Protein 6EKR (pdb70)

Secondary structure (DSSP, 8-state):
-HHHHHHHHHHHHHHTTS--HHHHHHHHHH--HHHHH-EEEEEEEEESSSEEEEEEEEETTEEPPPB-TTTS---HHHHHHHHHHHHHHTTTTTT---HHHHHHHHHHHHHH--HHHHHHHH--S-SSHHHHHHHH--HHHH--TTSB-----HHHHHHHHHHHHH-TTS---EEEEE-SSSS-EEEEEB-SS-GGGGHHHHHHHHHHHHHH-TTSEEE--B-S--EEEETTTTEEEE---HHHHHHIIIII-------SS--GGGGSHHHHTTS-----HHHHHHHHHHHTTS--

Structure (mmCIF, N/CA/C/O backbone):
data_6EKR
#
_entry.id   6EKR
#
_cell.length_a   134.794
_cell.length_b   134.794
_cell.length_c   134.794
_cell.angle_alpha   90.00
_cell.angle_beta   90.00
_cell.angle_gamma   90.00
#
_symmetry.space_group_name_H-M   'I 21 3'
#
loop_
_entity.id
_entity.type
_entity.pdbx_description
1 polymer 'Type ii site-specific deoxyribonuclease'
2 non-polymer 'SULFATE ION'
3 water water
#
loop_
_atom_site.group_PDB
_atom_site.id
_atom_site.type_symbol
_atom_site.label_atom_id
_atom_site.label_alt_id
_atom_site.label_comp_id
_atom_site.label_asym_id
_atom_site.label_entity_id
_atom_site.label_seq_id
_atom_site.pdbx_PDB_ins_code
_atom_site.Cartn_x
_atom_site.Cartn_y
_atom_site.Cartn_z
_atom_site.occupancy
_atom_site.B_iso_or_equiv
_atom_site.auth_seq_id
_atom_site.auth_comp_id
_atom_site.auth_asym_id
_atom_site.auth_atom_id
_atom_site.pdbx_PDB_model_num
ATOM 9 N N . ASP A 1 2 ? 16.662 -8.240 13.031 1.00 81.02 2 ASP A N 1
ATOM 10 C CA . ASP A 1 2 ? 16.177 -6.872 12.784 1.00 79.17 2 ASP A CA 1
ATOM 11 C C . ASP A 1 2 ? 15.343 -6.909 11.505 1.00 77.30 2 ASP A C 1
ATOM 12 O O . ASP A 1 2 ? 14.639 -5.966 11.153 1.00 76.69 2 ASP A O 1
ATOM 17 N N . ILE A 1 3 ? 15.458 -8.044 10.826 1.00 75.29 3 ILE A N 1
ATOM 18 C CA . ILE A 1 3 ? 14.705 -8.377 9.639 1.00 73.31 3 ILE A CA 1
ATOM 19 C C . ILE A 1 3 ? 13.277 -8.709 10.036 1.00 71.79 3 ILE A C 1
ATOM 20 O O . ILE A 1 3 ? 12.355 -8.550 9.234 1.00 71.72 3 ILE A O 1
ATOM 25 N N . LEU A 1 4 ? 13.101 -9.167 11.275 1.00 69.82 4 LEU A N 1
ATOM 26 C CA . LEU A 1 4 ? 11.784 -9.549 11.769 1.00 67.97 4 LEU A CA 1
ATOM 27 C C . LEU A 1 4 ? 10.856 -8.341 11.927 1.00 66.97 4 LEU A C 1
ATOM 28 O O . LEU A 1 4 ? 9.706 -8.393 11.482 1.00 66.59 4 LEU A O 1
ATOM 33 N N . LYS A 1 5 ? 11.367 -7.268 12.540 1.00 65.79 5 LYS A N 1
ATOM 34 C CA . LYS A 1 5 ? 10.630 -6.008 12.699 1.00 64.96 5 LYS A CA 1
ATOM 35 C C . LYS A 1 5 ? 10.190 -5.438 11.349 1.00 64.14 5 LYS A C 1
ATOM 36 O O . LYS A 1 5 ? 9.009 -5.149 11.136 1.00 63.89 5 LYS A O 1
ATOM 42 N N . GLU A 1 6 ? 11.152 -5.286 10.444 1.00 63.17 6 GLU A N 1
ATOM 43 C CA . GLU A 1 6 ? 10.881 -4.834 9.096 1.00 62.62 6 GLU A CA 1
ATOM 44 C C . GLU A 1 6 ? 9.732 -5.665 8.527 1.00 61.21 6 GLU A C 1
ATOM 45 O O . GLU A 1 6 ? 8.767 -5.115 7.991 1.00 61.17 6 GLU A O 1
ATOM 51 N N . LYS A 1 7 ? 9.822 -6.984 8.685 1.00 59.92 7 LYS A N 1
ATOM 52 C CA . LYS A 1 7 ? 8.805 -7.895 8.157 1.00 58.50 7 LYS A CA 1
ATOM 53 C C . LYS A 1 7 ? 7.427 -7.734 8.797 1.00 57.43 7 LYS A C 1
ATOM 54 O O . LYS A 1 7 ? 6.417 -7.825 8.099 1.00 57.04 7 LYS A O 1
ATOM 60 N N . ILE A 1 8 ? 7.389 -7.492 10.106 1.00 56.10 8 ILE A N 1
ATOM 61 C CA . ILE A 1 8 ? 6.130 -7.196 10.779 1.00 55.37 8 ILE A CA 1
ATOM 62 C C . ILE A 1 8 ? 5.544 -5.879 10.270 1.00 55.23 8 ILE A C 1
ATOM 63 O O . ILE A 1 8 ? 4.349 -5.807 9.941 1.00 55.08 8 ILE A O 1
ATOM 68 N N . ASP A 1 9 ? 6.398 -4.853 10.192 1.00 54.76 9 ASP A N 1
ATOM 69 C CA . ASP A 1 9 ? 5.997 -3.512 9.749 1.00 54.13 9 ASP A CA 1
ATOM 70 C C . ASP A 1 9 ? 5.323 -3.550 8.391 1.00 53.13 9 ASP A C 1
ATOM 71 O O . ASP A 1 9 ? 4.362 -2.822 8.153 1.00 53.08 9 ASP A O 1
ATOM 76 N N . VAL A 1 10 ? 5.827 -4.413 7.514 1.00 52.08 10 VAL A N 1
ATOM 77 C CA . VAL A 1 10 ? 5.216 -4.634 6.210 1.00 50.99 10 VAL A CA 1
ATOM 78 C C . VAL A 1 10 ? 3.780 -5.145 6.365 1.00 50.91 10 VAL A C 1
ATOM 79 O O . VAL A 1 10 ? 2.868 -4.640 5.704 1.00 50.92 10 VAL A O 1
ATOM 83 N N . ALA A 1 11 ? 3.582 -6.128 7.245 1.00 50.44 11 ALA A N 1
ATOM 84 C CA . ALA A 1 11 ? 2.271 -6.749 7.410 1.00 50.02 11 ALA A CA 1
ATOM 85 C C . ALA A 1 11 ? 1.342 -5.835 8.186 1.00 50.00 11 ALA A C 1
ATOM 86 O O . ALA A 1 11 ? 0.127 -5.808 7.947 1.00 49.61 11 ALA A O 1
ATOM 88 N N . SER A 1 12 ? 1.932 -5.097 9.124 1.00 50.08 12 SER A N 1
ATOM 89 C CA . SER A 1 12 ? 1.206 -4.147 9.959 1.00 50.05 12 SER A CA 1
ATOM 90 C C . SER A 1 12 ? 0.687 -2.977 9.124 1.00 50.11 12 SER A C 1
ATOM 91 O O . SER A 1 12 ? -0.446 -2.530 9.315 1.00 50.22 12 SER A O 1
ATOM 94 N N . ARG A 1 13 ? 1.512 -2.514 8.184 1.00 49.93 13 ARG A N 1
ATOM 95 C CA . ARG A 1 13 ? 1.161 -1.398 7.325 1.00 49.83 13 ARG A CA 1
ATOM 96 C C . ARG A 1 13 ? 0.079 -1.799 6.320 1.00 49.20 13 ARG A C 1
ATOM 97 O O . ARG A 1 13 ? -0.874 -1.056 6.095 1.00 48.93 13 ARG A O 1
ATOM 105 N N . LEU A 1 14 ? 0.206 -2.990 5.746 1.00 48.89 14 LEU A N 1
ATOM 106 C CA . LEU A 1 14 ? -0.829 -3.520 4.855 1.00 48.68 14 LEU A CA 1
ATOM 107 C C . LEU A 1 14 ? -2.179 -3.594 5.538 1.00 48.81 14 LEU A C 1
ATOM 108 O O . LEU A 1 14 ? -3.210 -3.348 4.906 1.00 48.91 14 LEU A O 1
ATOM 113 N N . TYR A 1 15 ? -2.155 -3.937 6.826 1.00 48.80 15 TYR A N 1
ATOM 114 C CA . TYR A 1 15 ? -3.357 -4.139 7.612 1.00 48.77 15 TYR A CA 1
ATOM 115 C C . TYR A 1 15 ? -4.055 -2.812 7.869 1.00 49.28 15 TYR A C 1
ATOM 116 O O . TYR A 1 15 ? -5.249 -2.679 7.599 1.00 49.22 15 TYR A O 1
ATOM 125 N N . ASN A 1 16 ? -3.308 -1.828 8.371 1.00 49.85 16 ASN A N 1
ATOM 126 C CA . ASN A 1 16 ? -3.864 -0.497 8.632 1.00 50.15 16 ASN A CA 1
ATOM 127 C C . ASN A 1 16 ? -4.390 0.151 7.354 1.00 50.66 16 ASN A C 1
ATOM 128 O O . ASN A 1 16 ? -5.445 0.774 7.363 1.00 50.66 16 ASN A O 1
ATOM 133 N N . LEU A 1 17 ? -3.646 0.001 6.259 1.00 51.30 17 LEU A N 1
ATOM 134 C CA . LEU A 1 17 ? -4.060 0.525 4.963 1.00 51.96 17 LEU A CA 1
ATOM 135 C C . LEU A 1 17 ? -5.300 -0.230 4.484 1.00 52.41 17 LEU A C 1
ATOM 136 O O . LEU A 1 17 ? -5.908 0.126 3.467 1.00 52.61 17 LEU A O 1
ATOM 141 N N . ASN A 1 18 ? -5.663 -1.266 5.236 1.00 52.61 18 ASN A N 1
ATOM 142 C CA . ASN A 1 18 ? -6.756 -2.174 4.893 1.00 53.05 18 ASN A CA 1
ATOM 143 C C . ASN A 1 18 ? -6.598 -2.882 3.536 1.00 53.07 18 ASN A C 1
ATOM 144 O O . ASN A 1 18 ? -7.496 -2.892 2.696 1.00 52.99 18 ASN A O 1
ATOM 149 N N . LEU A 1 19 ? -5.431 -3.481 3.346 1.00 53.29 19 LEU A N 1
ATOM 150 C CA . LEU A 1 19 ? -5.169 -4.302 2.181 1.00 53.56 19 LEU A CA 1
ATOM 151 C C . LEU A 1 19 ? -5.059 -5.760 2.599 1.00 53.44 19 LEU A C 1
ATOM 152 O O . LEU A 1 19 ? -5.059 -6.065 3.794 1.00 53.49 19 LEU A O 1
ATOM 157 N N . ASP A 1 20 ? -4.976 -6.660 1.621 1.00 53.25 20 ASP A N 1
ATOM 158 C CA . ASP A 1 20 ? -4.708 -8.056 1.920 1.00 53.03 20 ASP A CA 1
ATOM 159 C C . ASP A 1 20 ? -3.325 -8.163 2.564 1.00 52.42 20 ASP A C 1
ATOM 160 O O . ASP A 1 20 ? -2.310 -7.934 1.914 1.00 52.46 20 ASP A O 1
ATOM 165 N N . HIS A 1 21 ? -3.314 -8.483 3.856 1.00 51.81 21 HIS A N 1
ATOM 166 C CA . HIS A 1 21 ? -2.096 -8.529 4.668 1.00 51.17 21 HIS A CA 1
ATOM 167 C C . HIS A 1 21 ? -1.643 -9.961 5.019 1.00 51.24 21 HIS A C 1
ATOM 168 O O . HIS A 1 21 ? -0.544 -10.161 5.557 1.00 51.39 21 HIS A O 1
ATOM 175 N N . ILE A 1 22 ? -2.485 -10.945 4.713 1.00 50.87 22 ILE A N 1
ATOM 176 C CA . ILE A 1 22 ? -2.226 -12.322 5.110 1.00 50.79 22 ILE A CA 1
ATOM 177 C C . ILE A 1 22 ? -0.908 -12.920 4.577 1.00 51.09 22 ILE A C 1
ATOM 178 O O . ILE A 1 22 ? -0.187 -13.580 5.338 1.00 51.12 22 ILE A O 1
ATOM 183 N N . PRO A 1 23 ? -0.586 -12.715 3.278 1.00 51.19 23 PRO A N 1
ATOM 184 C CA . PRO A 1 23 ? 0.717 -13.218 2.836 1.00 50.92 23 PRO A CA 1
ATOM 185 C C . PRO A 1 23 ? 1.867 -12.680 3.680 1.00 50.97 23 PRO A C 1
ATOM 186 O O . PRO A 1 23 ? 2.696 -13.470 4.135 1.00 51.55 23 PRO A O 1
ATOM 190 N N . ALA A 1 24 ? 1.890 -11.365 3.919 1.00 50.70 24 ALA A N 1
ATOM 191 C CA . ALA A 1 24 ? 3.005 -10.694 4.606 1.00 50.29 24 ALA A CA 1
ATOM 192 C C . ALA A 1 24 ? 3.107 -11.088 6.060 1.00 50.31 24 ALA A C 1
ATOM 193 O O . ALA A 1 24 ? 4.169 -10.962 6.673 1.00 49.89 24 ALA A O 1
ATOM 195 N N . THR A 1 25 ? 1.980 -11.540 6.609 1.00 50.65 25 THR A N 1
ATOM 196 C CA . THR A 1 25 ? 1.899 -11.976 8.002 1.00 50.76 25 THR A CA 1
ATOM 197 C C . THR A 1 25 ? 2.347 -13.435 8.144 1.00 50.36 25 THR A C 1
ATOM 198 O O . THR A 1 25 ? 2.953 -13.804 9.146 1.00 50.43 25 THR A O 1
ATOM 202 N N . LEU A 1 26 ? 2.087 -14.253 7.132 1.00 50.15 26 LEU A N 1
ATOM 203 C CA . LEU A 1 26 ? 2.632 -15.612 7.121 1.00 50.16 26 LEU A CA 1
ATOM 204 C C . LEU A 1 26 ? 4.153 -15.587 7.028 1.00 49.99 26 LEU A C 1
ATOM 205 O O . LEU A 1 26 ? 4.837 -16.376 7.669 1.00 49.82 26 LEU A O 1
ATOM 210 N N . GLN A 1 27 ? 4.665 -14.637 6.254 1.00 50.17 27 GLN A N 1
ATOM 211 C CA . GLN A 1 27 ? 6.097 -14.393 6.110 1.00 50.38 27 GLN A CA 1
ATOM 212 C C . GLN A 1 27 ? 6.782 -14.019 7.435 1.00 49.99 27 GLN A C 1
ATOM 213 O O . GLN A 1 27 ? 7.968 -14.284 7.625 1.00 50.10 27 GLN A O 1
ATOM 219 N N . VAL A 1 28 ? 6.036 -13.401 8.345 1.00 49.68 28 VAL A N 1
ATOM 220 C CA . VAL A 1 28 ? 6.550 -13.097 9.677 1.00 49.33 28 VAL A CA 1
ATOM 221 C C . VAL A 1 28 ? 6.659 -14.374 10.503 1.00 49.42 28 VAL A C 1
ATOM 222 O O . VAL A 1 28 ? 7.640 -14.576 11.234 1.00 49.44 28 VAL A O 1
ATOM 226 N N . ILE A 1 29 ? 5.656 -15.239 10.375 1.00 49.45 29 ILE A N 1
ATOM 227 C CA . ILE A 1 29 ? 5.683 -16.522 11.069 1.00 49.42 29 ILE A CA 1
ATOM 228 C C . ILE A 1 29 ? 6.845 -17.366 10.565 1.00 49.66 29 ILE A C 1
ATOM 229 O O . ILE A 1 29 ? 7.662 -17.836 11.364 1.00 50.01 29 ILE A O 1
ATOM 234 N N . GLU A 1 30 ? 6.939 -17.521 9.248 0.50 49.74 30 GLU A N 1
ATOM 235 C CA . GLU A 1 30 ? 8.031 -18.266 8.645 0.50 49.98 30 GLU A CA 1
ATOM 236 C C . GLU A 1 30 ? 9.361 -17.856 9.254 0.50 50.38 30 GLU A C 1
ATOM 237 O O . GLU A 1 30 ? 10.143 -18.697 9.673 0.50 50.13 30 GLU A O 1
ATOM 243 N N . HIS A 1 31 ? 9.581 -16.551 9.339 1.00 51.36 31 HIS A N 1
ATOM 244 C CA . HIS A 1 31 ? 10.882 -15.999 9.716 1.00 52.26 31 HIS A CA 1
ATOM 245 C C . HIS A 1 31 ? 11.172 -16.059 11.206 1.00 52.34 31 HIS A C 1
ATOM 246 O O . HIS A 1 31 ? 12.323 -16.233 11.602 1.00 52.49 31 HIS A O 1
ATOM 253 N N . ALA A 1 32 ? 10.144 -15.896 12.031 1.00 52.59 32 ALA A N 1
ATOM 254 C CA . ALA A 1 32 ? 10.330 -15.982 13.476 1.00 52.82 32 ALA A CA 1
ATOM 255 C C . ALA A 1 32 ? 10.662 -17.417 13.873 1.00 53.09 32 ALA A C 1
ATOM 256 O O . ALA A 1 32 ? 11.530 -17.646 14.729 1.00 52.76 32 ALA A O 1
ATOM 266 N N . LEU A 1 34 ? 12.095 -19.812 11.900 1.00 53.37 34 LEU A N 1
ATOM 267 C CA . LEU A 1 34 ? 13.443 -20.142 11.465 1.00 53.03 34 LEU A CA 1
ATOM 268 C C . LEU A 1 34 ? 14.508 -19.421 12.284 1.00 53.15 34 LEU A C 1
ATOM 269 O O . LEU A 1 34 ? 15.629 -19.911 12.410 1.00 53.41 34 LEU A O 1
ATOM 274 N N . LEU A 1 35 ? 14.163 -18.268 12.842 1.00 53.03 35 LEU A N 1
ATOM 275 C CA . LEU A 1 35 ? 15.100 -17.530 13.683 1.00 53.07 35 LEU A CA 1
ATOM 276 C C . LEU A 1 35 ? 15.414 -18.295 14.958 1.00 53.11 35 LEU A C 1
ATOM 277 O O . LEU A 1 35 ? 16.584 -18.514 15.278 1.00 53.09 35 LEU A O 1
ATOM 282 N N . LEU A 1 36 ? 14.356 -18.692 15.675 1.00 53.30 36 LEU A N 1
ATOM 283 C CA . LEU A 1 36 ? 14.466 -19.440 16.933 1.00 53.11 36 LEU A CA 1
ATOM 284 C C . LEU A 1 36 ? 15.135 -20.782 16.672 1.00 53.35 36 LEU A C 1
ATOM 285 O O . LEU A 1 36 ? 16.009 -21.205 17.427 1.00 53.64 36 LEU A O 1
ATOM 290 N N . LYS A 1 37 ? 14.728 -21.428 15.584 1.00 53.36 37 LYS A N 1
ATOM 291 C CA . LYS A 1 37 ? 15.320 -22.680 15.135 1.00 53.69 37 LYS A CA 1
ATOM 292 C C . LYS A 1 37 ? 16.852 -22.616 14.930 1.00 53.65 37 LYS A C 1
ATOM 293 O O . LYS A 1 37 ? 17.570 -23.498 15.392 1.00 53.81 37 LYS A O 1
ATOM 299 N N . ASN A 1 38 ? 17.351 -21.578 14.268 1.00 53.61 38 ASN A N 1
ATOM 300 C CA . ASN A 1 38 ? 18.775 -21.517 13.917 1.00 53.88 38 ASN A CA 1
ATOM 301 C C . ASN A 1 38 ? 19.697 -20.822 14.929 1.00 53.94 38 ASN A C 1
ATOM 302 O O . ASN A 1 38 ? 20.930 -20.959 14.860 1.00 54.00 38 ASN A O 1
ATOM 307 N N . ASN A 1 39 ? 19.112 -20.086 15.870 1.00 53.76 39 ASN A N 1
ATOM 308 C CA . ASN A 1 39 ? 19.919 -19.320 16.817 1.00 53.53 39 ASN A CA 1
ATOM 309 C C . ASN A 1 39 ? 19.632 -19.586 18.289 1.00 53.50 39 ASN A C 1
ATOM 310 O O . ASN A 1 39 ? 20.511 -19.409 19.132 1.00 53.50 39 ASN A O 1
ATOM 315 N N . ALA A 1 40 ? 18.408 -20.008 18.598 1.00 53.48 40 ALA A N 1
ATOM 316 C CA . ALA A 1 40 ? 17.979 -20.120 19.987 1.00 53.51 40 ALA A CA 1
ATOM 317 C C . ALA A 1 40 ? 18.185 -21.502 20.589 1.00 53.74 40 ALA A C 1
ATOM 318 O O . ALA A 1 40 ? 17.892 -22.521 19.953 1.00 53.80 40 ALA A O 1
ATOM 320 N N . GLY A 1 41 ? 18.696 -21.523 21.819 1.00 53.76 41 GLY A N 1
ATOM 321 C CA . GLY A 1 41 ? 18.628 -22.709 22.650 1.00 54.02 41 GLY A CA 1
ATOM 322 C C . GLY A 1 41 ? 17.185 -22.904 23.092 1.00 54.44 41 GLY A C 1
ATOM 323 O O . GLY A 1 41 ? 16.386 -21.960 23.085 1.00 54.26 41 GLY A O 1
ATOM 324 N N . TYR A 1 42 ? 16.841 -24.129 23.473 1.00 54.77 42 TYR A N 1
ATOM 325 C CA . TYR A 1 42 ? 15.489 -24.435 23.908 1.00 55.17 42 TYR A CA 1
ATOM 326 C C . TYR A 1 42 ? 15.503 -25.503 24.983 1.00 55.59 42 TYR A C 1
ATOM 327 O O . TYR A 1 42 ? 15.833 -26.654 24.704 1.00 56.12 42 TYR A O 1
ATOM 336 N N . GLY A 1 43 ? 15.138 -25.127 26.204 1.00 55.85 43 GLY A N 1
ATOM 337 C CA . GLY A 1 43 ? 15.144 -26.070 27.324 1.00 56.48 43 GLY A CA 1
ATOM 338 C C . GLY A 1 43 ? 14.021 -25.906 28.339 1.00 56.68 43 GLY A C 1
ATOM 339 O O . GLY A 1 43 ? 13.227 -24.969 28.256 1.00 56.88 43 GLY A O 1
ATOM 340 N N . TYR A 1 44 ? 13.950 -26.833 29.293 1.00 56.72 44 TYR A N 1
ATOM 341 C CA . TYR A 1 44 ? 13.016 -26.712 30.407 1.00 56.69 44 TYR A CA 1
ATOM 342 C C . TYR A 1 44 ? 13.438 -25.520 31.264 1.00 56.50 44 TYR A C 1
ATOM 343 O O . TYR A 1 44 ? 14.607 -25.354 31.572 1.00 56.45 44 TYR A O 1
ATOM 352 N N . PHE A 1 45 ? 12.479 -24.698 31.650 1.00 56.59 45 PHE A N 1
ATOM 353 C CA . PHE A 1 45 ? 12.788 -23.483 32.381 1.00 56.73 45 PHE A CA 1
ATOM 354 C C . PHE A 1 45 ? 12.319 -23.538 33.828 1.00 56.84 45 PHE A C 1
ATOM 355 O O . PHE A 1 45 ? 13.097 -23.291 34.744 1.00 56.99 45 PHE A O 1
ATOM 363 N N . GLY A 1 46 ? 11.041 -23.846 34.016 1.00 56.96 46 GLY A N 1
ATOM 364 C CA . GLY A 1 46 ? 10.406 -23.800 35.325 1.00 57.19 46 GLY A CA 1
ATOM 365 C C . GLY A 1 46 ? 8.989 -24.316 35.231 1.00 57.44 46 GLY A C 1
ATOM 366 O O . GLY A 1 46 ? 8.495 -24.618 34.141 1.00 57.50 46 GLY A O 1
ATOM 367 N N . SER A 1 47 ? 8.330 -24.423 36.376 1.00 57.73 47 SER A N 1
ATOM 368 C CA . SER A 1 47 ? 6.988 -24.982 36.421 1.00 58.09 47 SER A CA 1
ATOM 369 C C . SER A 1 47 ? 6.015 -24.085 37.152 1.00 58.45 47 SER A C 1
ATOM 370 O O . SER A 1 47 ? 6.407 -23.268 37.997 1.00 58.61 47 SER A O 1
ATOM 373 N N . PHE A 1 48 ? 4.744 -24.226 36.805 1.00 58.78 48 PHE A N 1
ATOM 374 C CA . PHE A 1 48 ? 3.685 -23.704 37.651 1.00 59.43 48 PHE A CA 1
ATOM 375 C C . PHE A 1 48 ? 3.227 -24.843 38.549 1.00 60.14 48 PHE A C 1
ATOM 376 O O . PHE A 1 48 ? 3.154 -26.003 38.111 1.00 60.15 48 PHE A O 1
ATOM 384 N N . ASN A 1 49 ? 2.915 -24.513 39.797 1.00 60.84 49 ASN A N 1
ATOM 385 C CA . ASN A 1 49 ? 2.395 -25.506 40.719 1.00 61.82 49 ASN A CA 1
ATOM 386 C C . ASN A 1 49 ? 1.122 -25.085 41.445 1.00 62.10 49 ASN A C 1
ATOM 387 O O . ASN A 1 49 ? 1.114 -24.100 42.190 1.00 62.06 49 ASN A O 1
ATOM 392 N N . GLY A 1 50 ? 0.049 -25.836 41.208 1.00 62.54 50 GLY A N 1
ATOM 393 C CA . GLY A 1 50 ? -1.213 -25.659 41.933 1.00 63.47 50 GLY A CA 1
ATOM 394 C C . GLY A 1 50 ? -1.867 -27.003 42.212 1.00 63.97 50 GLY A C 1
ATOM 395 O O . GLY A 1 50 ? -1.217 -27.926 42.712 1.00 64.06 50 GLY A O 1
ATOM 396 N N . LYS A 1 51 ? -3.152 -27.122 41.880 1.00 64.37 51 LYS A N 1
ATOM 397 C CA . LYS A 1 51 ? -3.835 -28.417 41.922 1.00 64.73 51 LYS A CA 1
ATOM 398 C C . LYS A 1 51 ? -3.071 -29.445 41.085 1.00 64.71 51 LYS A C 1
ATOM 399 O O . LYS A 1 51 ? -3.010 -30.622 41.432 1.00 64.97 51 LYS A O 1
ATOM 405 N N . ASN A 1 52 ? -2.492 -28.988 39.979 1.00 64.66 52 ASN A N 1
ATOM 406 C CA . ASN A 1 52 ? -1.581 -29.805 39.185 1.00 64.49 52 ASN A CA 1
ATOM 407 C C . ASN A 1 52 ? -0.248 -29.098 38.967 1.00 64.03 52 ASN A C 1
ATOM 408 O O . ASN A 1 52 ? -0.037 -27.973 39.442 1.00 63.91 52 ASN A O 1
ATOM 413 N N . THR A 1 53 ? 0.652 -29.785 38.274 1.00 63.52 53 THR A N 1
ATOM 414 C CA . THR A 1 53 ? 1.929 -29.219 37.855 1.00 63.08 53 THR A CA 1
ATOM 415 C C . THR A 1 53 ? 1.822 -28.905 36.369 1.00 62.46 53 THR A C 1
ATOM 416 O O . THR A 1 53 ? 1.238 -29.677 35.607 1.00 62.27 53 THR A O 1
ATOM 420 N N . GLN A 1 54 ? 2.348 -27.750 35.970 1.00 61.78 54 GLN A N 1
ATOM 421 C CA . GLN A 1 54 ? 2.470 -27.425 34.551 1.00 60.91 54 GLN A CA 1
ATOM 422 C C . GLN A 1 54 ? 3.882 -26.976 34.239 1.00 60.42 54 GLN A C 1
ATOM 423 O O . GLN A 1 54 ? 4.340 -25.936 34.726 1.00 60.24 54 GLN A O 1
ATOM 429 N N . GLU A 1 55 ? 4.569 -27.780 33.437 1.00 59.81 55 GLU A N 1
ATOM 430 C CA . GLU A 1 55 ? 5.942 -27.482 33.053 1.00 59.43 55 GLU A CA 1
ATOM 431 C C . GLU A 1 55 ? 6.005 -26.477 31.914 1.00 58.30 55 GLU A C 1
ATOM 432 O O . GLU A 1 55 ? 5.227 -26.553 30.957 1.00 58.20 55 GLU A O 1
ATOM 438 N N . TYR A 1 56 ? 6.937 -25.539 32.028 1.00 57.15 56 TYR A N 1
ATOM 439 C CA . TYR A 1 56 ? 7.153 -24.548 30.983 1.00 56.24 56 TYR A CA 1
ATOM 440 C C . TYR A 1 56 ? 8.583 -24.576 30.480 1.00 55.51 56 TYR A C 1
ATOM 441 O O . TYR A 1 56 ? 9.515 -24.765 31.257 1.00 55.45 56 TYR A O 1
ATOM 450 N N . HIS A 1 57 ? 8.745 -24.385 29.175 1.00 54.81 57 HIS A N 1
ATOM 451 C CA . HIS A 1 57 ? 10.064 -24.245 28.560 1.00 54.27 57 HIS A CA 1
ATOM 452 C C . HIS A 1 57 ? 10.385 -22.793 28.215 1.00 53.69 57 HIS A C 1
ATOM 453 O O . HIS A 1 57 ? 9.511 -21.931 28.223 1.00 53.82 57 HIS A O 1
ATOM 460 N N . SER A 1 58 ? 11.647 -22.527 27.909 1.00 52.98 58 SER A N 1
ATOM 461 C CA . SER A 1 58 ? 12.067 -21.209 27.457 1.00 52.21 58 SER A CA 1
ATOM 462 C C . SER A 1 58 ? 13.072 -21.320 26.318 1.00 51.69 58 SER A C 1
ATOM 463 O O . SER A 1 58 ? 13.809 -22.298 26.246 1.00 51.98 58 SER A O 1
ATOM 466 N N . PHE A 1 59 ? 13.086 -20.332 25.426 1.00 50.91 59 PHE A N 1
ATOM 467 C CA . PHE A 1 59 ? 14.143 -20.209 24.428 1.00 50.24 59 PHE A CA 1
ATOM 468 C C . PHE A 1 59 ? 15.245 -19.355 25.029 1.00 50.61 59 PHE A C 1
ATOM 469 O O . PHE A 1 59 ? 14.974 -18.434 25.797 1.00 50.52 59 PHE A O 1
ATOM 477 N N . THR A 1 60 ? 16.490 -19.665 24.688 1.00 51.23 60 THR A N 1
ATOM 478 C CA . THR A 1 60 ? 17.641 -18.928 25.210 1.00 51.63 60 THR A CA 1
ATOM 479 C C . THR A 1 60 ? 18.523 -18.390 24.094 1.00 52.18 60 THR A C 1
ATOM 480 O O . THR A 1 60 ? 18.554 -18.947 22.993 1.00 52.17 60 THR A O 1
ATOM 484 N N . PHE A 1 61 ? 19.229 -17.300 24.393 1.00 52.98 61 PHE A N 1
ATOM 485 C CA . PHE A 1 61 ? 20.226 -16.726 23.496 1.00 54.08 61 PHE A CA 1
ATOM 486 C C . PHE A 1 61 ? 21.149 -15.766 24.242 1.00 55.16 61 PHE A C 1
ATOM 487 O O . PHE A 1 61 ? 20.688 -14.793 24.845 1.00 55.55 61 PHE A O 1
ATOM 495 N N . ASN A 1 62 ? 22.452 -16.037 24.189 1.00 56.26 62 ASN A N 1
ATOM 496 C CA . ASN A 1 62 ? 23.455 -15.207 24.863 1.00 57.42 62 ASN A CA 1
ATOM 497 C C . ASN A 1 62 ? 23.071 -14.836 26.294 1.00 58.20 62 ASN A C 1
ATOM 498 O O . ASN A 1 62 ? 23.170 -13.674 26.692 1.00 58.54 62 ASN A O 1
ATOM 503 N N . GLY A 1 63 ? 22.629 -15.826 27.062 1.00 59.10 63 GLY A N 1
ATOM 504 C CA . GLY A 1 63 ? 22.239 -15.599 28.452 1.00 60.48 63 GLY A CA 1
ATOM 505 C C . GLY A 1 63 ? 20.750 -15.330 28.610 1.00 61.42 63 GLY A C 1
ATOM 506 O O . GLY A 1 63 ? 20.073 -15.985 29.419 1.00 61.73 63 GLY A O 1
ATOM 507 N N . GLU A 1 64 ? 20.244 -14.372 27.830 1.00 61.71 64 GLU A N 1
ATOM 508 C CA . GLU A 1 64 ? 18.843 -13.971 27.870 1.00 62.23 64 GLU A CA 1
ATOM 509 C C . GLU A 1 64 ? 17.847 -15.136 27.727 1.00 61.86 64 GLU A C 1
ATOM 510 O O . GLU A 1 64 ? 18.146 -16.144 27.076 1.00 61.96 64 GLU A O 1
ATOM 516 N N . TYR A 1 65 ? 16.676 -14.982 28.357 1.00 61.33 65 TYR A N 1
ATOM 517 C CA . TYR A 1 65 ? 15.591 -15.979 28.318 1.00 60.44 65 TYR A CA 1
ATOM 518 C C . TYR A 1 65 ? 14.337 -15.386 27.689 1.00 59.29 65 TYR A C 1
ATOM 519 O O . TYR A 1 65 ? 14.050 -14.204 27.858 1.00 59.11 65 TYR A O 1
ATOM 528 N N . SER A 1 66 ? 13.585 -16.214 26.975 1.00 57.84 66 SER A N 1
ATOM 529 C CA . SER A 1 66 ? 12.283 -15.813 26.485 1.00 56.44 66 SER A CA 1
ATOM 530 C C . SER A 1 66 ? 11.279 -16.032 27.605 1.00 55.72 66 SER A C 1
ATOM 531 O O . SER A 1 66 ? 11.579 -16.726 28.570 1.00 55.68 66 SER A O 1
ATOM 534 N N . ARG A 1 67 ? 10.096 -15.434 27.479 1.00 54.70 67 ARG A N 1
ATOM 535 C CA . ARG A 1 67 ? 8.965 -15.753 28.351 1.00 53.57 67 ARG A CA 1
ATOM 536 C C . ARG A 1 67 ? 8.706 -17.264 28.317 1.00 52.95 67 ARG A C 1
ATOM 537 O O . ARG A 1 67 ? 9.078 -17.931 27.347 1.00 52.64 67 ARG A O 1
ATOM 545 N N . PRO A 1 68 ? 8.063 -17.805 29.368 1.00 52.35 68 PRO A N 1
ATOM 546 C CA . PRO A 1 68 ? 7.863 -19.250 29.456 1.00 51.86 68 PRO A CA 1
ATOM 547 C C . PRO A 1 68 ? 6.904 -19.775 28.387 1.00 51.32 68 PRO A C 1
ATOM 548 O O . PRO A 1 68 ? 5.914 -19.118 28.054 1.00 51.22 68 PRO A O 1
ATOM 552 N N . VAL A 1 69 ? 7.212 -20.960 27.871 1.00 50.88 69 VAL A N 1
ATOM 553 C CA . VAL A 1 69 ? 6.503 -21.556 26.744 1.00 50.54 69 VAL A CA 1
ATOM 554 C C . VAL A 1 69 ? 6.053 -22.973 27.092 1.00 50.50 69 VAL A C 1
ATOM 555 O O . VAL A 1 69 ? 6.866 -23.821 27.465 1.00 50.26 69 VAL A O 1
ATOM 559 N N . ARG A 1 70 ? 4.752 -23.218 26.979 1.00 50.51 70 ARG A N 1
ATOM 560 C CA . ARG A 1 70 ? 4.229 -24.565 27.131 1.00 50.75 70 ARG A CA 1
ATOM 561 C C . ARG A 1 70 ? 4.701 -25.432 25.975 1.00 50.93 70 ARG A C 1
ATOM 562 O O . ARG A 1 70 ? 4.173 -25.347 24.866 1.00 50.70 70 ARG A O 1
ATOM 570 N N . ASP A 1 71 ? 5.709 -26.253 26.261 1.00 51.58 71 ASP A N 1
ATOM 571 C CA . ASP A 1 71 ? 6.328 -27.154 25.291 1.00 52.33 71 ASP A CA 1
ATOM 572 C C . ASP A 1 71 ? 5.332 -28.121 24.672 1.00 52.42 71 ASP A C 1
ATOM 573 O O . ASP A 1 71 ? 5.438 -28.484 23.496 1.00 52.37 71 ASP A O 1
ATOM 578 N N . ASP A 1 72 ? 4.369 -28.540 25.483 1.00 52.54 72 ASP A N 1
ATOM 579 C CA . ASP A 1 72 ? 3.310 -29.412 25.029 1.00 52.82 72 ASP A CA 1
ATOM 580 C C . ASP A 1 72 ? 2.365 -28.711 24.051 1.00 52.76 72 ASP A C 1
ATOM 581 O O . ASP A 1 72 ? 1.467 -29.343 23.506 1.00 52.97 72 ASP A O 1
ATOM 586 N N . LEU A 1 73 ? 2.571 -27.410 23.840 1.00 52.67 73 LEU A N 1
ATOM 587 C CA . LEU A 1 73 ? 1.666 -26.580 23.039 1.00 52.26 73 LEU A CA 1
ATOM 588 C C . LEU A 1 73 ? 2.383 -25.957 21.828 1.00 52.15 73 LEU A C 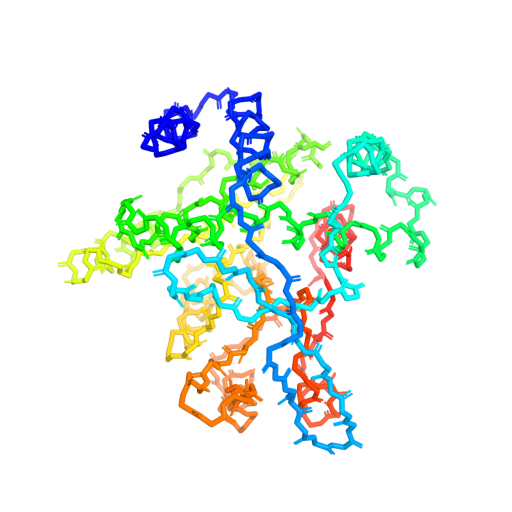1
ATOM 589 O O . LEU A 1 73 ? 1.825 -25.874 20.730 1.00 51.93 73 LEU A O 1
ATOM 594 N N . PHE A 1 74 ? 3.626 -25.538 22.039 1.00 51.97 74 PHE A N 1
ATOM 595 C CA . PHE A 1 74 ? 4.465 -24.950 20.997 1.00 52.06 74 PHE A CA 1
ATOM 596 C C . PHE A 1 74 ? 4.973 -26.053 20.085 1.00 52.11 74 PHE A C 1
ATOM 597 O O . PHE A 1 74 ? 5.489 -27.057 20.569 1.00 52.71 74 PHE A O 1
ATOM 605 N N . ILE A 1 75 ? 4.851 -25.877 18.774 1.00 51.89 75 ILE A N 1
ATOM 606 C CA . ILE A 1 75 ? 5.382 -26.866 17.832 1.00 51.55 75 ILE A CA 1
ATOM 607 C C . ILE A 1 75 ? 6.822 -26.517 17.451 1.00 51.89 75 ILE A C 1
ATOM 608 O O . ILE A 1 75 ? 7.064 -25.672 16.595 1.00 52.13 75 ILE A O 1
ATOM 613 N N . THR A 1 76 ? 7.781 -27.169 18.094 1.00 52.38 76 THR A N 1
ATOM 614 C CA . THR A 1 76 ? 9.200 -26.863 17.863 1.00 53.10 76 THR A CA 1
ATOM 615 C C . THR A 1 76 ? 9.840 -27.561 16.645 1.00 53.73 76 THR A C 1
ATOM 616 O O . THR A 1 76 ? 11.071 -27.586 16.523 1.00 54.24 76 THR A O 1
ATOM 620 N N . ASP A 1 77 ? 9.016 -28.122 15.757 1.00 54.03 77 ASP A N 1
ATOM 621 C CA . ASP A 1 77 ? 9.488 -28.742 14.521 1.00 54.25 77 ASP A CA 1
ATOM 622 C C . ASP A 1 77 ? 8.896 -27.952 13.362 1.00 54.70 77 ASP A C 1
ATOM 623 O O . ASP A 1 77 ? 7.664 -27.861 13.219 1.00 54.73 77 ASP A O 1
ATOM 628 N N . TYR A 1 78 ? 9.768 -27.369 12.541 1.00 54.99 78 TYR A N 1
ATOM 629 C CA . TYR A 1 78 ? 9.320 -26.469 11.470 1.00 55.30 78 TYR A CA 1
ATOM 630 C C . TYR A 1 78 ? 8.436 -27.140 10.404 1.00 55.68 78 TYR A C 1
ATOM 631 O O . TYR A 1 78 ? 7.375 -26.620 10.064 1.00 55.38 78 TYR A O 1
ATOM 640 N N . ASP A 1 79 ? 8.877 -28.284 9.884 1.00 56.54 79 ASP A N 1
ATOM 641 C CA . ASP A 1 79 ? 8.128 -29.000 8.841 1.00 57.49 79 ASP A CA 1
ATOM 642 C C . ASP A 1 79 ? 6.793 -29.520 9.366 1.00 57.63 79 ASP A C 1
ATOM 643 O O . ASP A 1 79 ? 5.795 -29.513 8.643 1.00 57.94 79 ASP A O 1
ATOM 648 N N . PHE A 1 80 ? 6.797 -29.978 10.621 1.00 57.67 80 PHE A N 1
ATOM 649 C CA . PHE A 1 80 ? 5.584 -30.323 11.364 1.00 57.75 80 PHE A CA 1
ATOM 650 C C . PHE A 1 80 ? 4.590 -29.165 11.325 1.00 57.25 80 PHE A C 1
ATOM 651 O O . PHE A 1 80 ? 3.422 -29.321 10.944 1.00 57.01 80 PHE A O 1
ATOM 659 N N . PHE A 1 81 ? 5.089 -27.999 11.733 1.00 56.61 81 PHE A N 1
ATOM 660 C CA . PHE A 1 81 ? 4.314 -26.778 11.819 1.00 55.83 81 PHE A CA 1
ATOM 661 C C . PHE A 1 81 ? 3.776 -26.354 10.464 1.00 55.49 81 PHE A C 1
ATOM 662 O O . PHE A 1 81 ? 2.652 -25.861 10.366 1.00 55.36 81 PHE A O 1
ATOM 670 N N . VAL A 1 82 ? 4.577 -26.561 9.422 1.00 55.18 82 VAL A N 1
ATOM 671 C CA . VAL A 1 82 ? 4.220 -26.125 8.079 1.00 54.90 82 VAL A CA 1
ATOM 672 C C . VAL A 1 82 ? 3.059 -26.933 7.534 1.00 54.89 82 VAL A C 1
ATOM 673 O O . VAL A 1 82 ? 2.091 -26.365 7.020 1.00 55.36 82 VAL A O 1
ATOM 677 N N . SER A 1 83 ? 3.138 -28.255 7.654 1.00 54.78 83 SER A N 1
ATOM 678 C CA . SER A 1 83 ? 2.036 -29.097 7.192 1.00 54.75 83 SER A CA 1
ATOM 679 C C . SER A 1 83 ? 0.837 -29.004 8.142 1.00 54.76 83 SER A C 1
ATOM 680 O O . SER A 1 83 ? -0.311 -29.165 7.713 1.00 54.80 83 SER A O 1
ATOM 683 N N . GLY A 1 84 ? 1.114 -28.732 9.420 1.00 54.67 84 GLY A N 1
ATOM 684 C CA . GLY A 1 84 ? 0.075 -28.458 10.404 1.00 54.95 84 GLY A CA 1
ATOM 685 C C . GLY A 1 84 ? -0.736 -27.243 9.997 1.00 55.41 84 GLY A C 1
ATOM 686 O O . GLY A 1 84 ? -1.971 -27.305 9.921 1.00 55.29 84 GLY A O 1
ATOM 687 N N . PHE A 1 85 ? -0.025 -26.153 9.701 1.00 55.80 85 PHE A N 1
ATOM 688 C CA . PHE A 1 85 ? -0.618 -24.876 9.322 1.00 56.30 85 PHE A CA 1
ATOM 689 C C . PHE A 1 85 ? -1.551 -24.990 8.115 1.00 57.22 85 PHE A C 1
ATOM 690 O O . PHE A 1 85 ? -2.636 -24.398 8.108 1.00 57.07 85 PHE A O 1
ATOM 698 N N . ARG A 1 86 ? -1.137 -25.753 7.103 1.00 58.42 86 ARG A N 1
ATOM 699 C CA . ARG A 1 86 ? -1.957 -25.929 5.893 1.00 59.93 86 ARG A CA 1
ATOM 700 C C . ARG A 1 86 ? -3.278 -26.649 6.155 1.00 60.01 86 ARG A C 1
ATOM 701 O O . ARG A 1 86 ? -4.309 -26.300 5.582 1.00 60.14 86 ARG A O 1
ATOM 709 N N . GLU A 1 87 ? -3.241 -27.651 7.025 1.00 60.43 87 GLU A N 1
ATOM 710 C CA . GLU A 1 87 ? -4.429 -28.429 7.344 1.00 60.81 87 GLU A CA 1
ATOM 711 C C . GLU A 1 87 ? -5.349 -27.611 8.234 1.00 60.75 87 GLU A C 1
ATOM 712 O O . GLU A 1 87 ? -6.565 -27.587 8.023 1.00 60.60 87 GLU A O 1
ATOM 718 N N . PHE A 1 88 ? -4.759 -26.921 9.211 1.00 60.69 88 PHE A N 1
ATOM 719 C CA . PHE A 1 88 ? -5.484 -25.930 9.997 1.00 60.75 88 PHE A CA 1
ATOM 720 C C . PHE A 1 88 ? -6.216 -24.953 9.073 1.00 61.15 88 PHE A C 1
ATOM 721 O O . PHE A 1 88 ? -7.391 -24.662 9.270 1.00 60.94 88 PHE A O 1
ATOM 729 N N . ASN A 1 89 ? -5.512 -24.481 8.051 1.00 62.01 89 ASN A N 1
ATOM 730 C CA . ASN A 1 89 ? -6.073 -23.559 7.071 1.00 63.00 89 ASN A CA 1
ATOM 731 C C . ASN A 1 89 ? -7.279 -24.126 6.320 1.00 63.56 89 ASN A C 1
ATOM 732 O O . ASN A 1 89 ? -8.259 -23.413 6.096 1.00 63.66 89 ASN A O 1
ATOM 737 N N . GLU A 1 90 ? -7.201 -25.400 5.935 1.00 64.30 90 GLU A N 1
ATOM 738 C CA . GLU A 1 90 ? -8.286 -26.055 5.194 1.00 65.10 90 GLU A CA 1
ATOM 739 C C . GLU A 1 90 ? -9.469 -26.445 6.062 1.00 65.23 90 GLU A C 1
ATOM 740 O O . GLU A 1 90 ? -10.600 -26.501 5.579 1.00 65.51 90 GLU A O 1
ATOM 746 N N . SER A 1 91 ? -9.212 -26.718 7.337 1.00 65.43 91 SER A N 1
ATOM 747 C CA . SER A 1 91 ? -10.280 -27.071 8.260 1.00 65.49 91 SER A CA 1
ATOM 748 C C . SER A 1 91 ? -11.183 -25.873 8.581 1.00 65.79 91 SER A C 1
ATOM 749 O O . SER A 1 91 ? -12.378 -26.052 8.835 1.00 66.10 91 SER A O 1
ATOM 752 N N . LEU A 1 92 ? -10.629 -24.659 8.541 1.00 65.77 92 LEU A N 1
ATOM 753 C CA . LEU A 1 92 ? -11.434 -23.445 8.714 1.00 66.02 92 LEU A CA 1
ATOM 754 C C . LEU A 1 92 ? -12.507 -23.253 7.623 1.00 66.79 92 LEU A C 1
ATOM 755 O O . LEU A 1 92 ? -13.560 -22.674 7.890 1.00 66.75 92 LEU A O 1
ATOM 760 N N . ARG A 1 93 ? -12.243 -23.746 6.409 1.00 67.76 93 ARG A N 1
ATOM 761 C CA . ARG A 1 93 ? -13.226 -23.710 5.309 1.00 68.76 93 ARG A CA 1
ATOM 762 C C . ARG A 1 93 ? -14.451 -24.598 5.553 1.00 68.86 93 ARG A C 1
ATOM 763 O O . ARG A 1 93 ? -15.560 -24.275 5.122 1.00 68.75 93 ARG A O 1
ATOM 771 N N . ASP A 1 94 ? -14.238 -25.722 6.230 1.00 69.11 94 ASP A N 1
ATOM 772 C CA . ASP A 1 94 ? -15.334 -26.606 6.625 1.00 69.34 94 ASP A CA 1
ATOM 773 C C . ASP A 1 94 ? -15.364 -26.821 8.148 1.00 68.98 94 ASP A C 1
ATOM 774 O O . ASP A 1 94 ? -15.217 -27.943 8.649 1.00 68.85 94 ASP A O 1
ATOM 779 N N . ILE A 1 95 ? -15.544 -25.719 8.873 1.00 68.59 95 ILE A N 1
ATOM 780 C CA . ILE A 1 95 ? -15.707 -25.761 10.327 1.00 67.94 95 ILE A CA 1
ATOM 781 C C . ILE A 1 95 ? -17.179 -25.955 10.680 1.00 67.69 95 ILE A C 1
ATOM 782 O O . ILE A 1 95 ? -17.494 -26.514 11.731 1.00 67.75 95 ILE A O 1
ATOM 787 N N . GLY A 1 96 ? -18.072 -25.502 9.796 1.00 67.29 96 GLY A N 1
ATOM 788 C CA . GLY A 1 96 ? -19.510 -25.754 9.948 1.00 67.00 96 GLY A CA 1
ATOM 789 C C . GLY A 1 96 ? -19.845 -27.235 10.115 1.00 66.68 96 GLY A C 1
ATOM 790 O O . GLY A 1 96 ? -20.537 -27.618 11.070 1.00 66.55 96 GLY A O 1
ATOM 791 N N . SER A 1 97 ? -19.331 -28.058 9.194 1.00 66.11 97 SER A N 1
ATOM 792 C CA . SER A 1 97 ? -19.540 -29.513 9.196 1.00 65.73 97 SER A CA 1
ATOM 793 C C . SER A 1 97 ? -18.646 -30.291 10.167 1.00 65.17 97 SER A C 1
ATOM 794 O O . SER A 1 97 ? -19.145 -31.144 10.909 1.00 65.35 97 SER A O 1
ATOM 797 N N . LYS A 1 98 ? -17.340 -30.015 10.161 1.00 64.25 98 LYS A N 1
ATOM 798 C CA . LYS A 1 98 ? -16.411 -30.715 11.063 1.00 63.45 98 LYS A CA 1
ATOM 799 C C . LYS A 1 98 ? -15.544 -29.804 11.947 1.00 63.16 98 LYS A C 1
ATOM 800 O O . LYS A 1 98 ? -14.777 -28.966 11.442 1.00 63.27 98 LYS A O 1
ATOM 806 N N . TRP A 1 99 ? -15.657 -29.985 13.263 1.00 62.37 99 TRP A N 1
ATOM 807 C CA . TRP A 1 99 ? -14.725 -29.357 14.199 1.00 61.79 99 TRP A CA 1
ATOM 808 C C . TRP A 1 99 ? -14.504 -30.223 15.441 1.00 61.62 99 TRP A C 1
ATOM 809 O O . TRP A 1 99 ? -14.971 -29.899 16.529 1.00 61.60 99 TRP A O 1
ATOM 820 N N . SER A 1 100 ? -13.776 -31.322 15.266 1.00 61.64 100 SER A N 1
ATOM 821 C CA . SER A 1 100 ? -13.477 -32.253 16.357 1.00 61.93 100 SER A CA 1
ATOM 822 C C . SER A 1 100 ? -12.598 -31.624 17.449 1.00 62.29 100 SER A C 1
ATOM 823 O O . SER A 1 100 ? -12.178 -30.465 17.335 1.00 62.45 100 SER A O 1
ATOM 826 N N . SER A 1 101 ? -12.319 -32.394 18.501 1.00 62.31 101 SER A N 1
ATOM 827 C CA . SER A 1 101 ? -11.393 -31.953 19.534 1.00 62.33 101 SER A CA 1
ATOM 828 C C . SER A 1 101 ? -9.978 -31.919 18.964 1.00 62.35 101 SER A C 1
ATOM 829 O O . SER A 1 101 ? -9.107 -31.216 19.494 1.00 62.56 101 SER A O 1
ATOM 832 N N . PHE A 1 102 ? -9.757 -32.674 17.888 1.00 62.06 102 PHE A N 1
ATOM 833 C CA . PHE A 1 102 ? -8.463 -32.672 17.215 1.00 62.14 102 PHE A CA 1
ATOM 834 C C . PHE A 1 102 ? -8.316 -31.459 16.310 1.00 61.78 102 PHE A C 1
ATOM 835 O O . PHE A 1 102 ? -7.200 -31.006 16.055 1.00 61.99 102 PHE A O 1
ATOM 843 N N . ASP A 1 103 ? -9.441 -30.929 15.832 1.00 60.99 103 ASP A N 1
ATOM 844 C CA . ASP A 1 103 ? -9.419 -29.696 15.062 1.00 60.07 103 ASP A CA 1
ATOM 845 C C . ASP A 1 103 ? -9.184 -28.507 15.987 1.00 59.54 103 ASP A C 1
ATOM 846 O O . ASP A 1 103 ? -8.410 -27.606 15.671 1.00 59.45 103 ASP A O 1
ATOM 851 N N . SER A 1 104 ? -9.832 -28.535 17.145 1.00 58.99 104 SER A N 1
ATOM 852 C CA . SER A 1 104 ? -9.672 -27.496 18.146 1.00 58.35 104 SER A CA 1
ATOM 853 C C . SER A 1 104 ? -8.271 -27.490 18.747 1.00 57.79 104 SER A C 1
ATOM 854 O O . SER A 1 104 ? -7.675 -26.431 18.853 1.00 57.84 104 SER A O 1
ATOM 857 N N . ARG A 1 105 ? -7.742 -28.657 19.120 1.00 57.30 105 ARG A N 1
ATOM 858 C CA . ARG A 1 105 ? -6.403 -28.744 19.741 1.00 57.13 105 ARG A CA 1
ATOM 859 C C . ARG A 1 105 ? -5.293 -28.212 18.847 1.00 55.92 105 ARG A C 1
ATOM 860 O O . ARG A 1 105 ? -4.322 -27.634 19.327 1.00 55.97 105 ARG A O 1
ATOM 868 N N . ARG A 1 106 ? -5.430 -28.433 17.547 1.00 54.82 106 ARG A N 1
ATOM 869 C CA . ARG A 1 106 ? -4.396 -28.046 16.603 1.00 53.78 106 ARG A CA 1
ATOM 870 C C . ARG A 1 106 ? -4.518 -26.574 16.212 1.00 52.86 106 ARG A C 1
ATOM 871 O O . ARG A 1 106 ? -3.506 -25.901 16.011 1.00 52.57 106 ARG A O 1
ATOM 879 N N . ALA A 1 107 ? -5.755 -26.083 16.106 1.00 51.66 107 ALA A N 1
ATOM 880 C CA . ALA A 1 107 ? -6.002 -24.651 15.930 1.00 50.50 107 ALA A CA 1
ATOM 881 C C . ALA A 1 107 ? -5.374 -23.902 17.104 1.00 49.84 107 ALA A C 1
ATOM 882 O O . ALA A 1 107 ? -4.643 -22.916 16.917 1.00 50.06 107 ALA A O 1
ATOM 884 N N . ASN A 1 108 ? -5.625 -24.411 18.307 1.00 48.49 108 ASN A N 1
ATOM 885 C CA . ASN A 1 108 ? -5.043 -23.853 19.506 1.00 47.20 108 ASN A CA 1
ATOM 886 C C . ASN A 1 108 ? -3.527 -23.867 19.453 1.00 46.56 108 ASN A C 1
ATOM 887 O O . ASN A 1 108 ? -2.893 -22.849 19.702 1.00 46.61 108 ASN A O 1
ATOM 892 N N . LYS A 1 109 ? -2.958 -25.016 19.112 1.00 45.74 109 LYS A N 1
ATOM 893 C CA . LYS A 1 109 ? -1.511 -25.172 19.075 1.00 45.44 109 LYS A CA 1
ATOM 894 C C . LYS A 1 109 ? -0.863 -24.316 17.990 1.00 44.88 109 LYS A C 1
ATOM 895 O O . LYS A 1 109 ? 0.254 -23.801 18.174 1.00 44.37 109 LYS A O 1
ATOM 901 N N . ILE A 1 110 ? -1.562 -24.177 16.859 1.00 44.35 110 ILE A N 1
ATOM 902 C CA . ILE A 1 110 ? -1.071 -23.366 15.739 1.00 43.61 110 ILE A CA 1
ATOM 903 C C . ILE A 1 110 ? -1.075 -21.889 16.150 1.00 43.11 110 ILE A C 1
ATOM 904 O O . ILE A 1 110 ? -0.043 -21.218 16.059 1.00 43.25 110 ILE A O 1
ATOM 909 N N . ILE A 1 111 ? -2.219 -21.392 16.622 1.00 42.01 111 ILE A N 1
ATOM 910 C CA . ILE A 1 111 ? -2.297 -20.003 17.045 1.00 41.11 111 ILE A CA 1
ATOM 911 C C . ILE A 1 111 ? -1.208 -19.737 18.085 1.00 40.94 111 ILE A C 1
ATOM 912 O O . ILE A 1 111 ? -0.450 -18.778 17.955 1.00 40.91 111 ILE A O 1
ATOM 917 N N . TYR A 1 112 ? -1.117 -20.608 19.090 1.00 40.49 112 TYR A N 1
ATOM 918 C CA . TYR A 1 112 ? -0.129 -20.469 20.162 1.00 40.09 112 TYR A CA 1
ATOM 919 C C . TYR A 1 112 ? 1.272 -20.308 19.594 1.00 40.45 112 TYR A C 1
ATOM 920 O O . TYR A 1 112 ? 1.972 -19.348 19.911 1.00 40.65 112 TYR A O 1
ATOM 929 N N . THR A 1 113 ? 1.663 -21.254 18.751 1.00 40.56 113 THR A N 1
ATOM 930 C CA . THR A 1 113 ? 2.980 -21.277 18.157 1.00 40.70 113 THR A CA 1
ATOM 931 C C . THR A 1 113 ? 3.229 -20.025 17.324 1.00 40.82 113 THR A C 1
ATOM 932 O O . THR A 1 113 ? 4.289 -19.413 17.443 1.00 40.85 113 THR A O 1
ATOM 936 N N . SER A 1 114 ? 2.258 -19.640 16.501 1.00 40.91 114 SER A N 1
ATOM 937 C CA . SER A 1 114 ? 2.434 -18.489 15.618 1.00 41.66 114 SER A CA 1
ATOM 938 C C . SER A 1 114 ? 2.734 -17.218 16.415 1.00 42.13 114 SER A C 1
ATOM 939 O O . SER A 1 114 ? 3.744 -16.559 16.171 1.00 42.45 114 SER A O 1
ATOM 942 N N . VAL A 1 115 ? 1.856 -16.896 17.369 1.00 42.51 115 VAL A N 1
ATOM 943 C CA . VAL A 1 115 ? 1.981 -15.711 18.218 1.00 42.34 115 VAL A CA 1
ATOM 944 C C . VAL A 1 115 ? 3.190 -15.787 19.149 1.00 43.13 115 VAL A C 1
ATOM 945 O O . VAL A 1 115 ? 3.913 -14.803 19.312 1.00 43.39 115 VAL A O 1
ATOM 957 N N . SER A 1 117 ? 5.892 -17.532 18.802 1.00 44.44 117 SER A N 1
ATOM 958 C CA . SER A 1 117 ? 7.144 -17.558 18.069 1.00 44.66 117 SER A CA 1
ATOM 959 C C . SER A 1 117 ? 7.609 -16.140 17.845 1.00 44.84 117 SER A C 1
ATOM 960 O O . SER A 1 117 ? 8.791 -15.837 18.012 1.00 45.19 117 SER A O 1
ATOM 963 N N . VAL A 1 118 ? 6.678 -15.261 17.477 1.00 44.72 118 VAL A N 1
ATOM 964 C CA . VAL A 1 118 ? 7.022 -13.862 17.302 1.00 44.56 118 VAL A CA 1
ATOM 965 C C . VAL A 1 118 ? 7.378 -13.231 18.645 1.00 44.77 118 VAL A C 1
ATOM 966 O O . VAL A 1 118 ? 8.366 -12.515 18.749 1.00 45.06 118 VAL A O 1
ATOM 970 N N . ALA A 1 119 ? 6.591 -13.528 19.670 1.00 44.97 119 ALA A N 1
ATOM 971 C CA . ALA A 1 119 ? 6.800 -12.959 20.995 1.00 45.47 119 ALA A CA 1
ATOM 972 C C . ALA A 1 119 ? 8.182 -13.288 21.568 1.00 45.93 119 ALA A C 1
ATOM 973 O O . ALA A 1 119 ? 8.899 -12.386 22.003 1.00 46.05 119 ALA A O 1
ATOM 975 N N . CYS A 1 120 ? 8.555 -14.567 21.555 1.00 46.48 120 CYS A N 1
ATOM 976 C CA . CYS A 1 120 ? 9.848 -15.010 22.077 1.00 47.41 120 CYS A CA 1
ATOM 977 C C . CYS A 1 120 ? 11.044 -14.423 21.336 1.00 48.09 120 CYS A C 1
ATOM 978 O O . CYS A 1 120 ? 12.093 -14.189 21.934 1.00 47.81 120 CYS A O 1
ATOM 981 N N . CYS A 1 121 ? 10.889 -14.215 20.030 1.00 49.21 121 CYS A N 1
ATOM 982 C CA . CYS A 1 121 ? 11.899 -13.526 19.227 1.00 50.43 121 CYS A CA 1
ATOM 983 C C . CYS A 1 121 ? 12.224 -12.134 19.768 1.00 51.13 121 CYS A C 1
ATOM 984 O O . CYS A 1 121 ? 13.398 -11.755 19.854 1.00 51.14 121 CYS A O 1
ATOM 987 N N . PHE A 1 122 ? 11.181 -11.395 20.148 1.00 52.11 122 PHE A N 1
ATOM 988 C CA . PHE A 1 122 ? 11.324 -10.081 20.782 1.00 53.24 122 PHE A CA 1
ATOM 989 C C . PHE A 1 122 ? 11.941 -10.115 22.172 1.00 53.42 122 PHE A C 1
ATOM 990 O O . PHE A 1 122 ? 12.617 -9.174 22.567 1.00 53.42 122 PHE A O 1
ATOM 998 N N . ASP A 1 123 ? 11.684 -11.174 22.931 1.00 53.96 123 ASP A N 1
ATOM 999 C CA . ASP A 1 123 ? 12.272 -11.288 24.258 1.00 54.54 123 ASP A CA 1
ATOM 1000 C C . ASP A 1 123 ? 13.777 -11.512 24.166 1.00 55.20 123 ASP A C 1
ATOM 1001 O O . ASP A 1 123 ? 14.523 -11.074 25.040 1.00 55.31 123 ASP A O 1
ATOM 1006 N N . LEU A 1 124 ? 14.217 -12.187 23.103 1.00 56.07 124 LEU A N 1
ATOM 1007 C CA . LEU A 1 124 ? 15.626 -12.505 22.936 1.00 57.17 124 LEU A CA 1
ATOM 1008 C C . LEU A 1 124 ? 16.387 -11.424 22.186 1.00 58.38 124 LEU A C 1
ATOM 1009 O O . LEU A 1 124 ? 17.521 -11.122 22.533 1.00 58.58 124 LEU A O 1
ATOM 1014 N N . TRP A 1 125 ? 15.776 -10.845 21.158 1.00 60.01 125 TRP A N 1
ATOM 1015 C CA . TRP A 1 125 ? 16.486 -9.880 20.320 1.00 61.69 125 TRP A CA 1
ATOM 1016 C C . TRP A 1 125 ? 15.977 -8.449 20.472 1.00 63.29 125 TRP A C 1
ATOM 1017 O O . TRP A 1 125 ? 16.403 -7.542 19.754 1.00 63.67 125 TRP A O 1
ATOM 1028 N N . LYS A 1 126 ? 15.077 -8.276 21.440 1.00 65.29 126 LYS A N 1
ATOM 1029 C CA . LYS A 1 126 ? 14.637 -6.974 21.975 1.00 67.10 126 LYS A CA 1
ATOM 1030 C C . LYS A 1 126 ? 14.690 -5.811 20.996 1.00 68.04 126 LYS A C 1
ATOM 1031 O O . LYS A 1 126 ? 15.347 -4.798 21.258 1.00 68.46 126 LYS A O 1
ATOM 1035 N N . SER A 1 127 ? 13.997 -5.963 19.869 1.00 69.08 127 SER A N 1
ATOM 1036 C CA . SER A 1 127 ? 13.952 -4.908 18.860 1.00 70.25 127 SER A CA 1
ATOM 1037 C C . SER A 1 127 ? 12.531 -4.683 18.349 1.00 70.74 127 SER A C 1
ATOM 1038 O O . SER A 1 127 ? 11.961 -5.540 17.650 1.00 71.07 127 SER A O 1
ATOM 1041 N N . GLY A 1 128 ? 11.968 -3.529 18.709 1.00 70.90 128 GLY A N 1
ATOM 1042 C CA . GLY A 1 128 ? 10.608 -3.173 18.315 1.00 70.89 128 GLY A CA 1
ATOM 1043 C C . GLY A 1 128 ? 9.857 -2.408 19.386 1.00 70.83 128 GLY A C 1
ATOM 1044 O O . GLY A 1 128 ? 10.381 -2.155 20.473 1.00 70.95 128 GLY A O 1
ATOM 1045 N N . SER A 1 129 ? 8.611 -2.058 19.077 1.00 70.64 129 SER A N 1
ATOM 1046 C CA . SER A 1 129 ? 7.780 -1.240 19.959 1.00 70.40 129 SER A CA 1
ATOM 1047 C C . SER A 1 129 ? 7.535 -1.821 21.356 1.00 70.01 129 SER A C 1
ATOM 1048 O O . SER A 1 129 ? 6.949 -1.133 22.205 1.00 70.25 129 SER A O 1
ATOM 1051 N N . ARG A 1 130 ? 7.961 -3.072 21.593 1.00 69.30 130 ARG A N 1
ATOM 1052 C CA . ARG A 1 130 ? 7.695 -3.768 22.866 1.00 68.60 130 ARG A CA 1
ATOM 1053 C C . ARG A 1 130 ? 6.197 -4.036 23.054 1.00 67.37 130 ARG A C 1
ATOM 1054 O O . ARG A 1 130 ? 5.778 -4.757 23.963 1.00 67.26 130 ARG A O 1
ATOM 1062 N N . LYS A 1 131 ? 5.411 -3.501 22.124 1.00 65.91 131 LYS A N 1
ATOM 1063 C CA . LYS A 1 131 ? 3.994 -3.816 22.015 1.00 64.50 131 LYS A CA 1
ATOM 1064 C C . LYS A 1 131 ? 3.724 -4.551 20.699 1.00 63.07 131 LYS A C 1
ATOM 1065 O O . LYS A 1 131 ? 2.582 -4.892 20.390 1.00 63.12 131 LYS A O 1
ATOM 1071 N N . THR A 1 132 ? 4.785 -4.790 19.931 1.00 60.97 132 THR A N 1
ATOM 1072 C CA . THR A 1 132 ? 4.685 -5.481 18.641 1.00 59.07 132 THR A CA 1
ATOM 1073 C C . THR A 1 132 ? 4.142 -6.926 18.665 1.00 57.38 132 THR A C 1
ATOM 1074 O O . THR A 1 132 ? 3.442 -7.314 17.732 1.00 57.04 132 THR A O 1
ATOM 1078 N N . PRO A 1 133 ? 4.482 -7.737 19.696 1.00 55.87 133 PRO A N 1
ATOM 1079 C CA . PRO A 1 133 ? 3.828 -9.046 19.790 1.00 54.74 133 PRO A CA 1
ATOM 1080 C C . PRO A 1 133 ? 2.311 -8.933 19.950 1.00 53.53 133 PRO A C 1
ATOM 1081 O O . PRO A 1 133 ? 1.565 -9.707 19.345 1.00 53.79 133 PRO A O 1
ATOM 1085 N N . GLY A 1 134 ? 1.859 -7.975 20.750 1.00 51.95 134 GLY A N 1
ATOM 1086 C CA . GLY A 1 134 ? 0.443 -7.687 20.843 1.00 49.82 134 GLY A CA 1
ATOM 1087 C C . GLY A 1 134 ? -0.093 -7.321 19.474 1.00 48.47 134 GLY A C 1
ATOM 1088 O O . GLY A 1 134 ? -1.169 -7.779 19.080 1.00 48.40 134 GLY A O 1
ATOM 1089 N N . THR A 1 135 ? 0.667 -6.506 18.743 1.00 47.10 135 THR A N 1
ATOM 1090 C CA . THR A 1 135 ? 0.269 -6.077 17.407 1.00 45.92 135 THR A CA 1
ATOM 1091 C C . THR A 1 135 ? 0.172 -7.266 16.459 1.00 45.12 135 THR A C 1
ATOM 1092 O O . THR A 1 135 ? -0.774 -7.361 15.663 1.00 44.96 135 THR A O 1
ATOM 1096 N N . PHE A 1 136 ? 1.142 -8.173 16.543 1.00 43.90 136 PHE A N 1
ATOM 1097 C CA . PHE A 1 136 ? 1.104 -9.339 15.689 1.00 43.06 136 PHE A CA 1
ATOM 1098 C C . PHE A 1 136 ? -0.091 -10.246 16.032 1.00 42.72 136 PHE A C 1
ATOM 1099 O O . PHE A 1 136 ? -0.791 -10.720 15.130 1.00 42.50 136 PHE A O 1
ATOM 1107 N N . PHE A 1 137 ? -0.339 -10.455 17.325 1.00 42.12 137 PHE A N 1
ATOM 1108 C CA . PHE A 1 137 ? -1.506 -11.208 17.767 1.00 41.79 137 PHE A CA 1
ATOM 1109 C C . PHE A 1 137 ? -2.793 -10.733 17.080 1.00 41.91 137 PHE A C 1
ATOM 1110 O O . PHE A 1 137 ? -3.504 -11.543 16.503 1.00 41.85 137 PHE A O 1
ATOM 1118 N N . GLU A 1 138 ? -3.081 -9.436 17.112 1.00 42.29 138 GLU A N 1
ATOM 1119 C CA . GLU A 1 138 ? -4.256 -8.912 16.417 1.00 42.87 138 GLU A CA 1
ATOM 1120 C C . GLU A 1 138 ? -4.243 -9.225 14.909 1.00 43.47 138 GLU A C 1
ATOM 1121 O O . GLU A 1 138 ? -5.214 -9.766 14.367 1.00 43.48 138 GLU A O 1
ATOM 1127 N N . ILE A 1 139 ? -3.140 -8.866 14.250 1.00 44.06 139 ILE A N 1
ATOM 1128 C CA . ILE A 1 139 ? -2.942 -9.056 12.812 1.00 44.54 139 ILE A CA 1
ATOM 1129 C C . ILE A 1 139 ? -3.168 -10.512 12.383 1.00 44.59 139 ILE A C 1
ATOM 1130 O O . ILE A 1 139 ? -3.852 -10.789 11.382 1.00 44.37 139 ILE A O 1
ATOM 1135 N N . PHE A 1 140 ? -2.570 -11.422 13.149 1.00 44.48 140 PHE A N 1
ATOM 1136 C CA . PHE A 1 140 ? -2.676 -12.842 12.912 1.00 44.47 140 PHE A CA 1
ATOM 1137 C C . PHE A 1 140 ? -4.110 -13.307 13.009 1.00 44.76 140 PHE A C 1
ATOM 1138 O O . PHE A 1 140 ? -4.601 -13.987 12.109 1.00 45.01 140 PHE A O 1
ATOM 1154 N N . ALA A 1 142 ? -6.789 -11.544 12.911 1.00 44.60 142 ALA A N 1
ATOM 1155 C CA . ALA A 1 142 ? -7.546 -10.887 11.876 1.00 44.30 142 ALA A CA 1
ATOM 1156 C C . ALA A 1 142 ? -7.333 -11.648 10.587 1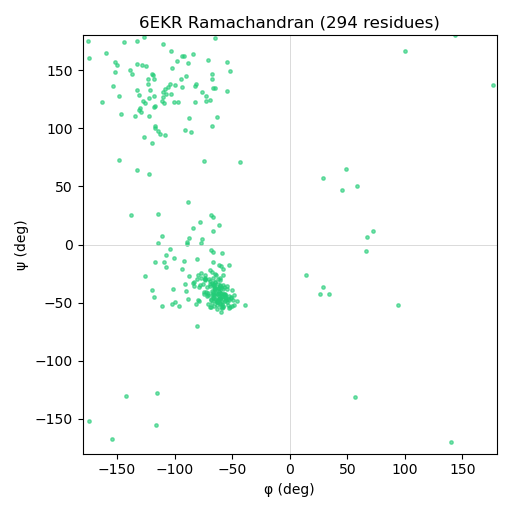.00 44.49 142 ALA A C 1
ATOM 1157 O O . ALA A 1 142 ? -8.261 -11.796 9.791 1.00 44.58 142 ALA A O 1
ATOM 1159 N N . ALA A 1 143 ? -6.115 -12.150 10.385 1.00 44.51 143 ALA A N 1
ATOM 1160 C CA . ALA A 1 143 ? -5.850 -13.005 9.240 1.00 44.78 143 ALA A CA 1
ATOM 1161 C C . ALA A 1 143 ? -6.737 -14.255 9.278 1.00 45.27 143 ALA A C 1
ATOM 1162 O O . ALA A 1 143 ? -7.522 -14.471 8.349 1.00 44.64 143 ALA A O 1
ATOM 1164 N N . VAL A 1 144 ? -6.644 -15.047 10.355 1.00 46.13 144 VAL A N 1
ATOM 1165 C CA . VAL A 1 144 ? -7.420 -16.299 10.442 1.00 47.19 144 VAL A CA 1
ATOM 1166 C C . VAL A 1 144 ? -8.934 -16.061 10.395 1.00 48.08 144 VAL A C 1
ATOM 1167 O O . VAL A 1 144 ? -9.645 -16.757 9.657 1.00 48.44 144 VAL A O 1
ATOM 1171 N N . LEU A 1 145 ? -9.434 -15.104 11.162 1.00 48.85 145 LEU A N 1
ATOM 1172 C CA . LEU A 1 145 ? -10.867 -14.853 11.164 1.00 50.01 145 LEU A CA 1
ATOM 1173 C C . LEU A 1 145 ? -11.386 -14.528 9.770 1.00 51.03 145 LEU A C 1
ATOM 1174 O O . LEU A 1 145 ? -12.570 -14.671 9.495 1.00 51.11 145 LEU A O 1
ATOM 1179 N N . LYS A 1 146 ? -10.493 -14.099 8.890 1.00 52.52 146 LYS A N 1
ATOM 1180 C CA . LYS A 1 146 ? -10.878 -13.735 7.532 1.00 53.91 146 LYS A CA 1
ATOM 1181 C C . LYS A 1 146 ? -10.971 -14.955 6.630 1.00 54.46 146 LYS A C 1
ATOM 1182 O O . LYS A 1 146 ? -11.773 -14.993 5.706 1.00 54.54 146 LYS A O 1
ATOM 1188 N N . TRP A 1 147 ? -10.138 -15.950 6.897 1.00 55.43 147 TRP A N 1
ATOM 1189 C CA . TRP A 1 147 ? -10.182 -17.190 6.147 1.00 56.37 147 TRP A CA 1
ATOM 1190 C C . TRP A 1 147 ? -11.480 -17.907 6.447 1.00 57.36 147 TRP A C 1
ATOM 1191 O O . TRP A 1 147 ? -12.079 -18.532 5.577 1.00 57.40 147 TRP A O 1
ATOM 1210 N N . ILE A 1 149 ? -14.695 -16.867 8.237 1.00 59.96 149 ILE A N 1
ATOM 1211 C CA . ILE A 1 149 ? -15.979 -16.273 7.908 1.00 59.82 149 ILE A CA 1
ATOM 1212 C C . ILE A 1 149 ? -15.750 -15.126 6.950 1.00 60.09 149 ILE A C 1
ATOM 1213 O O . ILE A 1 149 ? -15.885 -13.971 7.330 1.00 60.29 149 ILE A O 1
ATOM 1218 N N . PRO A 1 150 ? -15.391 -15.428 5.708 1.00 60.22 150 PRO A N 1
ATOM 1219 C CA . PRO A 1 150 ? -14.978 -14.339 4.815 1.00 60.33 150 PRO A CA 1
ATOM 1220 C C . PRO A 1 150 ? -16.121 -13.488 4.266 1.00 60.65 150 PRO A C 1
ATOM 1221 O O . PRO A 1 150 ? -15.881 -12.620 3.435 1.00 60.52 150 PRO A O 1
ATOM 1225 N N . ASP A 1 151 ? -17.347 -13.736 4.715 1.00 61.32 151 ASP A N 1
ATOM 1226 C CA . ASP A 1 151 ? -18.522 -13.016 4.205 1.00 61.84 151 ASP A CA 1
ATOM 1227 C C . ASP A 1 151 ? -19.064 -11.940 5.153 1.00 61.76 151 ASP A C 1
ATOM 1228 O O . ASP A 1 151 ? -20.009 -11.225 4.810 1.00 61.71 151 ASP A O 1
ATOM 1233 N N . GLU A 1 152 ? -18.468 -11.836 6.337 1.00 61.80 152 GLU A N 1
ATOM 1234 C CA . GLU A 1 152 ? -18.894 -10.855 7.330 1.00 61.90 152 GLU A CA 1
ATOM 1235 C C . GLU A 1 152 ? -18.096 -9.560 7.189 1.00 61.87 152 GLU A C 1
ATOM 1236 O O . GLU A 1 152 ? -17.040 -9.551 6.562 1.00 61.86 152 GLU A O 1
ATOM 1242 N N . ILE A 1 153 ? -18.615 -8.475 7.759 1.00 61.93 153 ILE A N 1
ATOM 1243 C CA . ILE A 1 153 ? -18.067 -7.135 7.538 1.00 62.08 153 ILE A CA 1
ATOM 1244 C C . ILE A 1 153 ? -16.945 -6.799 8.521 1.00 62.39 153 ILE A C 1
ATOM 1245 O O . ILE A 1 153 ? -17.179 -6.583 9.709 1.00 62.30 153 ILE A O 1
ATOM 1250 N N . PHE A 1 154 ? -15.720 -6.758 8.005 1.00 62.90 154 PHE A N 1
ATOM 1251 C CA . PHE A 1 154 ? -14.533 -6.513 8.820 1.00 63.46 154 PHE A CA 1
ATOM 1252 C C . PHE A 1 154 ? -14.165 -5.040 8.931 1.00 64.20 154 PHE A C 1
ATOM 1253 O O . PHE A 1 154 ? -13.677 -4.592 9.973 1.00 64.74 154 PHE A O 1
ATOM 1261 N N . SER A 1 155 ? -14.413 -4.296 7.857 1.00 64.82 155 SER A N 1
ATOM 1262 C CA . SER A 1 155 ? -13.851 -2.961 7.665 1.00 65.39 155 SER A CA 1
ATOM 1263 C C . SER A 1 155 ? -14.690 -1.824 8.246 1.00 65.63 155 SER A C 1
ATOM 1264 O O . SER A 1 155 ? -14.771 -0.744 7.650 1.00 65.76 155 SER A O 1
ATOM 1267 N N . LYS A 1 156 ? -15.316 -2.055 9.395 1.00 65.82 156 LYS A N 1
ATOM 1268 C CA . LYS A 1 156 ? -16.033 -0.978 10.060 1.00 66.12 156 LYS A CA 1
ATOM 1269 C C . LYS A 1 156 ? -15.244 -0.495 11.268 1.00 66.27 156 LYS A C 1
ATOM 1270 O O . LYS A 1 156 ? -14.705 -1.303 12.039 1.00 66.53 156 LYS A O 1
ATOM 1274 N N . HIS A 1 157 ? -15.166 0.827 11.410 1.00 65.99 157 HIS A N 1
ATOM 1275 C CA . HIS A 1 157 ? -14.608 1.448 12.600 1.00 65.54 157 HIS A CA 1
ATOM 1276 C C . HIS A 1 157 ? -15.734 2.120 13.376 1.00 64.91 157 HIS A C 1
ATOM 1277 O O . HIS A 1 157 ? -16.537 2.844 12.800 1.00 64.92 157 HIS A O 1
ATOM 1284 N N . ILE A 1 158 ? -15.798 1.873 14.677 1.00 64.34 158 ILE A N 1
ATOM 1285 C CA . ILE A 1 158 ? -16.788 2.528 15.537 1.00 63.96 158 ILE A CA 1
ATOM 1286 C C . ILE A 1 158 ? -16.147 3.688 16.306 1.00 63.65 158 ILE A C 1
ATOM 1287 O O . ILE A 1 158 ? -15.168 3.483 17.032 1.00 63.66 158 ILE A O 1
ATOM 1292 N N . PRO A 1 159 ? -16.702 4.908 16.143 1.00 63.28 159 PRO A N 1
ATOM 1293 C CA . PRO A 1 159 ? -16.260 6.158 16.775 1.00 62.89 159 PRO A CA 1
ATOM 1294 C C . PRO A 1 159 ? -15.815 6.015 18.228 1.00 62.45 159 PRO A C 1
ATOM 1295 O O . PRO A 1 159 ? -14.715 6.445 18.577 1.00 62.44 159 PRO A O 1
ATOM 1299 N N . LEU A 1 160 ? -16.656 5.414 19.064 1.00 61.97 160 LEU A N 1
ATOM 1300 C CA . LEU A 1 160 ? -16.363 5.349 20.494 1.00 61.61 160 LEU A CA 1
ATOM 1301 C C . LEU A 1 160 ? -15.249 4.356 20.847 1.00 61.33 160 LEU A C 1
ATOM 1302 O O . LEU A 1 160 ? -14.532 4.547 21.829 1.00 61.11 160 LEU A O 1
ATOM 1307 N N . ILE A 1 161 ? -15.112 3.302 20.042 1.00 61.07 161 ILE A N 1
ATOM 1308 C CA . ILE A 1 161 ? -13.990 2.368 20.170 1.00 60.70 161 ILE A CA 1
ATOM 1309 C C . ILE A 1 161 ? -12.682 3.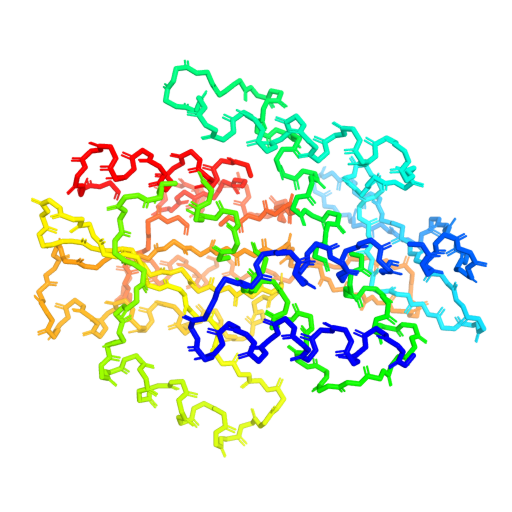026 19.701 1.00 60.77 161 ILE A C 1
ATOM 1310 O O . ILE A 1 161 ? -11.649 2.883 20.361 1.00 60.97 161 ILE A O 1
ATOM 1315 N N . ASP A 1 162 ? -12.730 3.753 18.579 1.00 60.42 162 ASP A N 1
ATOM 1316 C CA . ASP A 1 162 ? -11.569 4.513 18.089 1.00 59.95 162 ASP A CA 1
ATOM 1317 C C . ASP A 1 162 ? -11.121 5.565 19.093 1.00 59.54 162 ASP A C 1
ATOM 1318 O O . ASP A 1 162 ? -9.926 5.828 19.234 1.00 59.43 162 ASP A O 1
ATOM 1323 N N . GLN A 1 163 ? -12.090 6.150 19.789 1.00 59.02 163 GLN A N 1
ATOM 1324 C CA . GLN A 1 163 ? -11.821 7.151 20.809 1.00 58.74 163 GLN A CA 1
ATOM 1325 C C . GLN A 1 163 ? -11.010 6.569 21.969 1.00 59.11 163 GLN A C 1
ATOM 1326 O O . GLN A 1 163 ? -9.994 7.139 22.383 1.00 59.04 163 GLN A O 1
ATOM 1332 N N . LEU A 1 164 ? -11.460 5.423 22.470 1.00 59.48 164 LEU A N 1
ATOM 1333 C CA . LEU A 1 164 ? -10.835 4.768 23.611 1.00 59.95 164 LEU A CA 1
ATOM 1334 C C . LEU A 1 164 ? -9.424 4.274 23.288 1.00 60.50 164 LEU A C 1
ATOM 1335 O O . LEU A 1 164 ? -8.538 4.307 24.145 1.00 60.75 164 LEU A O 1
ATOM 1340 N N . GLU A 1 165 ? -9.222 3.834 22.049 1.00 61.05 165 GLU A N 1
ATOM 1341 C CA . GLU A 1 165 ? -7.940 3.291 21.611 1.00 61.70 165 GLU A CA 1
ATOM 1342 C C . GLU A 1 165 ? -6.937 4.399 21.314 1.00 62.03 165 GLU A C 1
ATOM 1343 O O . GLU A 1 165 ? -5.743 4.255 21.588 1.00 61.94 165 GLU A O 1
ATOM 1349 N N . SER A 1 166 ? -7.430 5.504 20.760 1.00 62.76 166 SER A N 1
ATOM 1350 C CA . SER A 1 166 ? -6.594 6.666 20.476 1.00 63.32 166 SER A CA 1
ATOM 1351 C C . SER A 1 166 ? -6.106 7.296 21.773 1.00 63.76 166 SER A C 1
ATOM 1352 O O . SER A 1 166 ? -4.934 7.655 21.886 1.00 63.81 166 SER A O 1
ATOM 1355 N N . ASP A 1 167 ? -7.006 7.408 22.748 1.00 64.42 167 ASP A N 1
ATOM 1356 C CA . ASP A 1 167 ? -6.680 7.983 24.051 1.00 65.22 167 ASP A CA 1
ATOM 1357 C C . ASP A 1 167 ? -5.741 7.097 24.866 1.00 65.73 167 ASP A C 1
ATOM 1358 O O . ASP A 1 167 ? -4.884 7.592 25.596 1.00 65.51 167 ASP A O 1
ATOM 1363 N N . ASP A 1 168 ? -5.919 5.787 24.727 1.00 66.75 168 ASP A N 1
ATOM 1364 C CA . ASP A 1 168 ? -5.072 4.794 25.377 1.00 67.96 168 ASP A CA 1
ATOM 1365 C C . ASP A 1 168 ? -3.615 4.956 24.943 1.00 68.30 168 ASP A C 1
ATOM 1366 O O . ASP A 1 168 ? -2.723 5.087 25.780 1.00 68.13 168 ASP A O 1
ATOM 1371 N N . GLU A 1 169 ? -3.399 4.952 23.627 1.00 68.96 169 GLU A N 1
ATOM 1372 C CA . GLU A 1 169 ? -2.085 5.155 23.017 1.00 69.90 169 GLU A CA 1
ATOM 1373 C C . GLU A 1 169 ? -1.438 6.493 23.405 1.00 69.70 169 GLU A C 1
ATOM 1374 O O . GLU A 1 169 ? -0.220 6.564 23.605 1.00 69.68 169 GLU A O 1
ATOM 1380 N N . SER A 1 170 ? -2.259 7.541 23.505 1.00 69.80 170 SER A N 1
ATOM 1381 C CA . SER A 1 170 ? -1.805 8.878 23.912 1.00 69.88 170 SER A CA 1
ATOM 1382 C C . SER A 1 170 ? -1.282 8.934 25.347 1.00 69.89 170 SER A C 1
ATOM 1383 O O . SER A 1 170 ? -0.482 9.803 25.684 1.00 69.72 170 SER A O 1
ATOM 1386 N N . ILE A 1 171 ? -1.750 8.017 26.188 1.00 70.14 171 ILE A N 1
ATOM 1387 C CA . ILE A 1 171 ? -1.236 7.881 27.547 1.00 70.48 171 ILE A CA 1
ATOM 1388 C C . ILE A 1 171 ? 0.075 7.096 27.510 1.00 71.02 171 ILE A C 1
ATOM 1389 O O . ILE A 1 171 ? 1.151 7.657 27.734 1.00 71.17 171 ILE A O 1
ATOM 1394 N N . ASP A 1 172 ? -0.023 5.802 27.213 1.00 71.50 172 ASP A N 1
ATOM 1395 C CA . ASP A 1 172 ? 1.143 4.938 27.166 1.00 72.03 172 ASP A CA 1
ATOM 1396 C C . ASP A 1 172 ? 1.368 4.371 25.756 1.00 72.49 172 ASP A C 1
ATOM 1397 O O . ASP A 1 172 ? 0.679 3.429 25.344 1.00 72.36 172 ASP A O 1
ATOM 1402 N N . PRO A 1 173 ? 2.335 4.957 25.011 1.00 73.01 173 PRO A N 1
ATOM 1403 C CA . PRO A 1 173 ? 2.774 4.463 23.689 1.00 73.20 173 PRO A CA 1
ATOM 1404 C C . PRO A 1 173 ? 3.183 2.978 23.651 1.00 73.40 173 PRO A C 1
ATOM 1405 O O . PRO A 1 173 ? 3.241 2.401 22.567 1.00 73.55 173 PRO A O 1
ATOM 1409 N N . SER A 1 174 ? 3.463 2.377 24.812 1.00 73.65 174 SER A N 1
ATOM 1410 C CA . SER A 1 174 ? 3.846 0.954 24.901 1.00 73.94 174 SER A CA 1
ATOM 1411 C C . SER A 1 174 ? 2.660 0.017 25.172 1.00 73.90 174 SER A C 1
ATOM 1412 O O . SER A 1 174 ? 2.737 -1.184 24.912 1.00 73.53 174 SER A O 1
ATOM 1415 N N . SER A 1 175 ? 1.578 0.574 25.713 1.00 74.15 175 SER A N 1
ATOM 1416 C CA . SER A 1 175 ? 0.346 -0.182 25.949 1.00 74.29 175 SER A CA 1
ATOM 1417 C C . SER A 1 175 ? -0.792 0.364 25.063 1.00 74.23 175 SER A C 1
ATOM 1418 O O . SER A 1 175 ? -1.439 1.367 25.399 1.00 74.38 175 SER A O 1
ATOM 1421 N N . VAL A 1 176 ? -1.012 -0.303 23.927 1.00 73.89 176 VAL A N 1
ATOM 1422 C CA . VAL A 1 176 ? -1.989 0.134 22.922 1.00 73.38 176 VAL A CA 1
ATOM 1423 C C . VAL A 1 176 ? -3.119 -0.884 22.703 1.00 72.66 176 VAL A C 1
ATOM 1424 O O . VAL A 1 176 ? -2.898 -2.101 22.701 1.00 72.53 176 VAL A O 1
ATOM 1428 N N . SER A 1 177 ? -4.326 -0.367 22.494 1.00 71.60 177 SER A N 1
ATOM 1429 C CA . SER A 1 177 ? -5.505 -1.211 22.409 1.00 70.33 177 SER A CA 1
ATOM 1430 C C . SER A 1 177 ? -5.706 -1.850 21.024 1.00 69.30 177 SER A C 1
ATOM 1431 O O . SER A 1 177 ? -5.789 -1.161 19.995 1.00 69.41 177 SER A O 1
ATOM 1434 N N . THR A 1 178 ? -5.772 -3.178 21.019 1.00 67.75 178 THR A N 1
ATOM 1435 C CA . THR A 1 178 ? -6.008 -3.957 19.805 1.00 66.23 178 THR A CA 1
ATOM 1436 C C . THR A 1 178 ? -7.323 -4.717 19.958 1.00 64.90 178 THR A C 1
ATOM 1437 O O . THR A 1 178 ? -7.375 -5.743 20.645 1.00 64.94 178 THR A O 1
ATOM 1441 N N . ASP A 1 179 ? -8.382 -4.188 19.345 1.00 62.91 179 ASP A N 1
ATOM 1442 C CA . ASP A 1 179 ? -9.705 -4.805 19.371 1.00 61.05 179 ASP A CA 1
ATOM 1443 C C . ASP A 1 179 ? -10.150 -5.041 17.950 1.00 59.42 179 ASP A C 1
ATOM 1444 O O . ASP A 1 179 ? -9.940 -4.178 17.115 1.00 59.58 179 ASP A O 1
ATOM 1449 N N . ILE A 1 180 ? -10.759 -6.194 17.670 1.00 57.57 180 ILE A N 1
ATOM 1450 C CA . ILE A 1 180 ? -11.293 -6.490 16.328 1.00 55.62 180 ILE A CA 1
ATOM 1451 C C . ILE A 1 180 ? -12.810 -6.437 16.332 1.00 54.99 180 ILE A C 1
ATOM 1452 O O . ILE A 1 180 ? -13.452 -7.047 17.170 1.00 54.89 180 ILE A O 1
ATOM 1457 N N . VAL A 1 181 ? -13.376 -5.694 15.394 1.00 54.30 181 VAL A N 1
ATOM 1458 C CA . VAL A 1 181 ? -14.817 -5.632 15.233 1.00 53.74 181 VAL A CA 1
ATOM 1459 C C . VAL A 1 181 ? -15.210 -6.367 13.957 1.00 53.64 181 VAL A C 1
ATOM 1460 O O . VAL A 1 181 ? -14.734 -6.044 12.869 1.00 53.28 181 VAL A O 1
ATOM 1464 N N . ILE A 1 182 ? -16.060 -7.377 14.109 1.00 53.87 182 ILE A N 1
ATOM 1465 C CA . ILE A 1 182 ? -16.668 -8.049 12.969 1.00 54.35 182 ILE A CA 1
ATOM 1466 C C . ILE A 1 182 ? -18.170 -7.859 13.059 1.00 55.12 182 ILE A C 1
ATOM 1467 O O . ILE A 1 182 ? -18.779 -8.285 14.035 1.00 55.67 182 ILE A O 1
ATOM 1472 N N . LYS A 1 183 ? -18.754 -7.205 12.053 1.00 55.85 183 LYS A N 1
ATOM 1473 C CA . LYS A 1 183 ? -20.197 -6.980 11.977 1.00 56.54 183 LYS A CA 1
ATOM 1474 C C . LYS A 1 183 ? -20.853 -7.984 11.039 1.00 56.97 183 LYS A C 1
ATOM 1475 O O . LYS A 1 183 ? -20.323 -8.271 9.964 1.00 56.95 183 LYS A O 1
ATOM 1481 N N . SER A 1 184 ? -22.007 -8.508 11.458 1.00 57.79 184 SER A N 1
ATOM 1482 C CA . SER A 1 184 ? -22.753 -9.509 10.683 1.00 58.40 184 SER A CA 1
ATOM 1483 C C . SER A 1 184 ? -23.413 -8.899 9.458 1.00 58.91 184 SER A C 1
ATOM 1484 O O . SER A 1 184 ? -24.141 -7.904 9.560 1.00 59.04 184 SER A O 1
ATOM 1487 N N . ALA A 1 185 ? -23.162 -9.513 8.306 1.00 59.44 185 ALA A N 1
ATOM 1488 C CA . ALA A 1 185 ? -23.722 -9.052 7.040 1.00 60.27 185 ALA A CA 1
ATOM 1489 C C . ALA A 1 185 ? -25.255 -9.071 6.988 1.00 60.82 185 ALA A C 1
ATOM 1490 O O . ALA A 1 185 ? -25.852 -8.395 6.150 1.00 60.93 185 ALA A O 1
ATOM 1492 N N . TYR A 1 186 ? -25.877 -9.822 7.899 1.00 61.48 186 TYR A N 1
ATOM 1493 C CA . TYR A 1 186 ? -27.281 -10.230 7.767 1.00 61.98 186 TYR A CA 1
ATOM 1494 C C . TYR A 1 186 ? -28.217 -9.707 8.862 1.00 61.81 186 TYR A C 1
ATOM 1495 O O . TYR A 1 186 ? -29.448 -9.751 8.716 1.00 61.79 186 TYR A O 1
ATOM 1504 N N . ALA A 1 187 ? -27.627 -9.217 9.950 1.00 61.39 187 ALA A N 1
ATOM 1505 C CA . ALA A 1 187 ? -28.374 -8.643 11.064 1.00 60.98 187 ALA A CA 1
ATOM 1506 C C . ALA A 1 187 ? -27.545 -7.553 11.752 1.00 60.86 187 ALA A C 1
ATOM 1507 O O . ALA A 1 187 ? -26.304 -7.565 11.685 1.00 60.90 187 ALA A O 1
ATOM 1509 N N . ASN A 1 188 ? -28.224 -6.612 12.407 1.00 60.44 188 ASN A N 1
ATOM 1510 C CA . ASN A 1 188 ? -27.536 -5.587 13.192 1.00 59.92 188 ASN A CA 1
ATOM 1511 C C . ASN A 1 188 ? -26.969 -6.127 14.515 1.00 59.13 188 ASN A C 1
ATOM 1512 O O . ASN A 1 188 ? -27.488 -5.848 15.604 1.00 59.14 188 ASN A O 1
ATOM 1517 N N . ALA A 1 189 ? -25.908 -6.919 14.390 1.00 57.98 189 ALA A N 1
ATOM 1518 C CA . ALA A 1 189 ? -25.146 -7.421 15.521 1.00 56.80 189 ALA A CA 1
ATOM 1519 C C . ALA A 1 189 ? -23.708 -7.667 15.082 1.00 56.14 189 ALA A C 1
ATOM 1520 O O . ALA A 1 189 ? -23.443 -8.000 13.918 1.00 55.92 189 ALA A O 1
ATOM 1522 N N . SER A 1 190 ? -22.785 -7.496 16.022 1.00 55.09 190 SER A N 1
ATOM 1523 C CA . SER A 1 190 ? -21.367 -7.655 15.749 1.00 53.98 190 SER A CA 1
ATOM 1524 C C . SER A 1 190 ? -20.627 -8.081 16.995 1.00 53.05 190 SER A C 1
ATOM 1525 O O . SER A 1 190 ? -21.089 -7.848 18.118 1.00 52.94 190 SER A O 1
ATOM 1528 N N . VAL A 1 191 ? -19.474 -8.708 16.787 1.00 51.92 191 VAL A N 1
ATOM 1529 C CA . VAL A 1 191 ? -18.577 -9.055 17.880 1.00 50.65 191 VAL A CA 1
ATOM 1530 C C . VAL A 1 191 ? -17.465 -8.030 18.022 1.00 49.83 191 VAL A C 1
ATOM 1531 O O . VAL A 1 191 ? -17.155 -7.289 17.091 1.00 49.24 191 VAL A O 1
ATOM 1535 N N . VAL A 1 192 ? -16.888 -7.993 19.215 1.00 49.08 192 VAL A N 1
ATOM 1536 C CA . VAL A 1 192 ? -15.752 -7.152 19.519 1.00 48.38 192 VAL A CA 1
ATOM 1537 C C . VAL A 1 192 ? -14.734 -8.041 20.204 1.00 47.87 192 VAL A C 1
ATOM 1538 O O . VAL A 1 192 ? -14.990 -8.568 21.288 1.00 47.75 192 VAL A O 1
ATOM 1542 N N . ILE A 1 193 ? -13.584 -8.217 19.563 1.00 47.23 193 ILE A N 1
ATOM 1543 C CA . ILE A 1 193 ? -12.561 -9.123 20.073 1.00 46.68 193 ILE A CA 1
ATOM 1544 C C . ILE A 1 193 ? -11.334 -8.379 20.628 1.00 46.79 193 ILE A C 1
ATOM 1545 O O . ILE A 1 193 ? -10.429 -8.013 19.881 1.00 46.61 193 ILE A O 1
ATOM 1550 N N . PRO A 1 194 ? -11.320 -8.135 21.954 1.00 46.93 194 PRO A N 1
ATOM 1551 C CA . PRO A 1 194 ? -10.145 -7.555 22.571 1.00 46.90 194 PRO A CA 1
ATOM 1552 C C . PRO A 1 194 ? -9.035 -8.589 22.649 1.00 47.07 194 PRO A C 1
ATOM 1553 O O . PRO A 1 194 ? -9.223 -9.665 23.218 1.00 47.40 194 PRO A O 1
ATOM 1557 N N . LEU A 1 195 ? -7.886 -8.264 22.075 1.00 47.10 195 LEU A N 1
ATOM 1558 C CA . LEU A 1 195 ? -6.763 -9.179 22.065 1.00 47.16 195 LEU A CA 1
ATOM 1559 C C . LEU A 1 195 ? -5.697 -8.676 23.006 1.00 47.67 195 LEU A C 1
ATOM 1560 O O . LEU A 1 195 ? -5.402 -7.481 23.011 1.00 48.12 195 LEU A O 1
ATOM 1565 N N . LYS A 1 196 ? -5.166 -9.590 23.821 1.00 48.00 196 LYS A N 1
ATOM 1566 C CA . LYS A 1 196 ? -4.071 -9.340 24.748 1.00 48.47 196 LYS A CA 1
ATOM 1567 C C . LYS A 1 196 ? -3.342 -10.654 24.977 1.00 48.79 196 LYS A C 1
ATOM 1568 O O . LYS A 1 196 ? -3.982 -11.678 25.178 1.00 48.44 196 LYS A O 1
ATOM 1574 N N . ILE A 1 197 ? -2.010 -10.618 24.966 1.00 49.47 197 ILE A N 1
ATOM 1575 C CA . ILE A 1 197 ? -1.207 -11.804 25.242 1.00 50.18 197 ILE A CA 1
ATOM 1576 C C . ILE A 1 197 ? -1.486 -12.248 26.679 1.00 50.86 197 ILE A C 1
ATOM 1577 O O . ILE A 1 197 ? -1.860 -13.403 26.918 1.00 51.13 197 ILE A O 1
ATOM 1582 N N . THR A 1 198 ? -1.294 -11.329 27.624 1.00 51.40 198 THR A N 1
ATOM 1583 C CA . THR A 1 198 ? -1.736 -11.507 29.008 1.00 52.04 198 THR A CA 1
ATOM 1584 C C . THR A 1 198 ? -2.462 -10.224 29.414 1.00 52.98 198 THR A C 1
ATOM 1585 O O . THR A 1 198 ? -2.222 -9.162 28.825 1.00 53.06 198 THR A O 1
ATOM 1589 N N . THR A 1 199 ? -3.366 -10.316 30.388 1.00 54.04 199 THR A N 1
ATOM 1590 C CA . THR A 1 199 ? -4.282 -9.205 30.654 1.00 55.25 199 THR A CA 1
ATOM 1591 C C . THR A 1 199 ? -3.738 -8.183 31.645 1.00 56.07 199 THR A C 1
ATOM 1592 O O . THR A 1 199 ? -3.806 -6.970 31.400 1.00 56.16 199 THR A O 1
ATOM 1596 N N . ARG A 1 200 ? -3.192 -8.682 32.753 1.00 57.16 200 ARG A N 1
ATOM 1597 C CA . ARG A 1 200 ? -2.720 -7.848 33.867 1.00 58.12 200 ARG A CA 1
ATOM 1598 C C . ARG A 1 200 ? -3.838 -6.952 34.416 1.00 58.41 200 ARG A C 1
ATOM 1599 O O . ARG A 1 200 ? -4.959 -7.425 34.646 1.00 58.46 200 ARG A O 1
ATOM 1607 N N . GLU A 1 201 ? -3.551 -5.666 34.584 1.00 58.82 201 GLU A N 1
ATOM 1608 C CA . GLU A 1 201 ? -4.537 -4.732 35.117 1.00 59.38 201 GLU A CA 1
ATOM 1609 C C . GLU A 1 201 ? -5.535 -4.247 34.067 1.00 58.87 201 GLU A C 1
ATOM 1610 O O . GLU A 1 201 ? -6.551 -3.647 34.402 1.00 58.93 201 GLU A O 1
ATOM 1616 N N . ARG A 1 202 ? -5.239 -4.505 32.800 1.00 58.20 202 ARG A N 1
ATOM 1617 C CA . ARG A 1 202 ? -6.126 -4.120 31.695 1.00 57.65 202 ARG A CA 1
ATOM 1618 C C . ARG A 1 202 ? -7.325 -5.065 31.543 1.00 56.65 202 ARG A C 1
ATOM 1619 O O . ARG A 1 202 ? -7.952 -5.114 30.487 1.00 56.40 202 ARG A O 1
ATOM 1627 N N . ILE A 1 203 ? -7.632 -5.812 32.599 1.00 55.89 203 ILE A N 1
ATOM 1628 C CA . ILE A 1 203 ? -8.739 -6.770 32.587 1.00 55.21 203 ILE A CA 1
ATOM 1629 C C . ILE A 1 203 ? -10.100 -6.068 32.644 1.00 54.97 203 ILE A C 1
ATOM 1630 O O . ILE A 1 203 ? -11.081 -6.571 32.086 1.00 55.13 203 ILE A O 1
ATOM 1635 N N . VAL A 1 204 ? -10.151 -4.906 33.298 1.00 54.17 204 VAL A N 1
ATOM 1636 C CA . VAL A 1 204 ? -11.375 -4.106 33.366 1.00 53.48 204 VAL A CA 1
ATOM 1637 C C . VAL A 1 204 ? -11.772 -3.552 31.996 1.00 52.98 204 VAL A C 1
ATOM 1638 O O . VAL A 1 204 ? -12.952 -3.365 31.717 1.00 52.86 204 VAL A O 1
ATOM 1642 N N . GLN A 1 205 ? -10.779 -3.329 31.145 1.00 52.36 205 GLN A N 1
ATOM 1643 C CA . GLN A 1 205 ? -10.962 -2.617 29.885 1.00 52.09 205 GLN A CA 1
ATOM 1644 C C . GLN A 1 205 ? -12.043 -3.207 28.931 1.00 51.23 205 GLN A C 1
ATOM 1645 O O . GLN A 1 205 ? -12.892 -2.463 28.420 1.00 51.03 205 GLN A O 1
ATOM 1651 N N . PRO A 1 206 ? -12.022 -4.535 28.689 1.00 50.33 206 PRO A N 1
ATOM 1652 C CA . PRO A 1 206 ? -13.099 -5.121 27.886 1.00 49.71 206 PRO A CA 1
ATOM 1653 C C . PRO A 1 206 ? -14.482 -5.046 28.535 1.00 49.08 206 PRO A C 1
ATOM 1654 O O . PRO A 1 206 ? -15.478 -4.930 27.825 1.00 49.16 206 PRO A O 1
ATOM 1658 N N . PHE A 1 207 ? -14.537 -5.119 29.863 1.00 48.40 207 PHE A N 1
ATOM 1659 C CA . PHE A 1 207 ? -15.800 -5.060 30.589 1.00 47.61 207 PHE A CA 1
ATOM 1660 C C . PHE A 1 207 ? -16.387 -3.670 30.480 1.00 47.15 207 PHE A C 1
ATOM 1661 O O . PHE A 1 207 ? -17.515 -3.517 30.050 1.00 47.07 207 PHE A O 1
ATOM 1669 N N . ALA A 1 208 ? -15.605 -2.661 30.848 1.00 46.87 208 ALA A N 1
ATOM 1670 C CA . ALA A 1 208 ? -16.016 -1.266 30.731 1.00 46.69 208 ALA A CA 1
ATOM 1671 C C . ALA A 1 208 ? -16.492 -0.926 29.319 1.00 46.84 208 ALA A C 1
ATOM 1672 O O . ALA A 1 208 ? -17.526 -0.266 29.143 1.00 47.15 208 ALA A O 1
ATOM 1674 N N . GLN A 1 209 ? -15.748 -1.384 28.316 1.00 46.62 209 GLN A N 1
ATOM 1675 C CA . GLN A 1 209 ? -16.108 -1.141 26.923 1.00 46.22 209 GLN A CA 1
ATOM 1676 C C . GLN A 1 209 ? -17.459 -1.764 26.562 1.00 46.14 209 GLN A C 1
ATOM 1677 O O . GLN A 1 209 ? -18.257 -1.147 25.853 1.00 46.00 209 GLN A O 1
ATOM 1683 N N . GLN A 1 210 ? -17.708 -2.979 27.056 1.00 46.07 210 GLN A N 1
ATOM 1684 C CA . GLN A 1 210 ? -18.965 -3.684 26.801 1.00 46.23 210 GLN A CA 1
ATOM 1685 C C . GLN A 1 210 ? -20.148 -2.904 27.371 1.00 46.69 210 GLN A C 1
ATOM 1686 O O . GLN A 1 210 ? -21.153 -2.677 26.679 1.00 46.71 210 GLN A O 1
ATOM 1692 N N . ARG A 1 211 ? -20.001 -2.487 28.629 1.00 47.01 211 ARG A N 1
ATOM 1693 C CA . ARG A 1 211 ? -20.946 -1.616 29.302 1.00 47.35 211 ARG A CA 1
ATOM 1694 C C . ARG A 1 211 ? -21.268 -0.386 28.459 1.00 47.76 211 ARG A C 1
ATOM 1695 O O . ARG A 1 211 ? -22.442 -0.090 28.201 1.00 48.03 211 ARG A O 1
ATOM 1703 N N .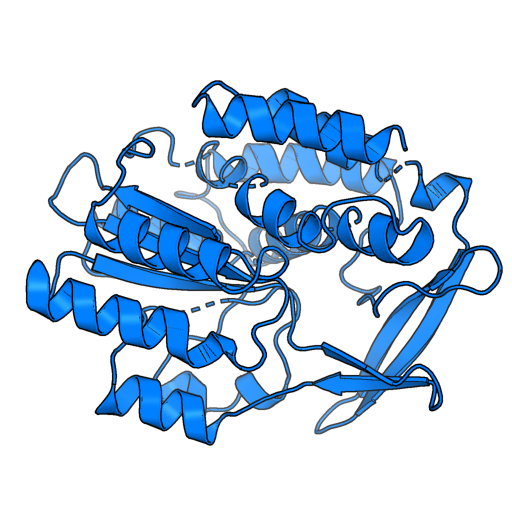 ILE A 1 212 ? -20.225 0.318 28.020 1.00 47.98 212 ILE A N 1
ATOM 1704 C CA . ILE A 1 212 ? -20.395 1.544 27.248 1.00 47.99 212 ILE A CA 1
ATOM 1705 C C . ILE A 1 212 ? -21.167 1.288 25.957 1.00 48.18 212 ILE A C 1
ATOM 1706 O O . ILE A 1 212 ? -22.079 2.038 25.633 1.00 48.38 212 ILE A O 1
ATOM 1711 N N . LEU A 1 213 ? -20.831 0.213 25.249 1.00 48.39 213 LEU A N 1
ATOM 1712 C CA . LEU A 1 213 ? -21.526 -0.131 24.004 1.00 48.53 213 LEU A CA 1
ATOM 1713 C C . LEU A 1 213 ? -22.994 -0.516 24.216 1.00 49.16 213 LEU A C 1
ATOM 1714 O O . LEU A 1 213 ? -23.842 -0.244 23.363 1.00 48.73 213 LEU A O 1
ATOM 1719 N N . ASP A 1 214 ? -23.279 -1.165 25.343 1.00 50.31 214 ASP A N 1
ATOM 1720 C CA . ASP A 1 214 ? -24.651 -1.529 25.703 1.00 51.53 214 ASP A CA 1
ATOM 1721 C C . ASP A 1 214 ? -25.478 -0.273 25.987 1.00 52.19 214 ASP A C 1
ATOM 1722 O O . ASP A 1 214 ? -26.647 -0.180 25.594 1.00 52.49 214 ASP A O 1
ATOM 1727 N N . SER A 1 215 ? -24.875 0.693 26.670 1.00 52.76 215 SER A N 1
ATOM 1728 C CA . SER A 1 215 ? -25.618 1.879 27.055 1.00 53.74 215 SER A CA 1
ATOM 1729 C C . SER A 1 215 ? -25.600 2.971 25.991 1.00 54.14 215 SER A C 1
ATOM 1730 O O . SER A 1 215 ? -26.088 4.063 26.238 1.00 54.56 215 SER A O 1
ATOM 1733 N N . TYR A 1 216 ? -25.033 2.679 24.822 1.00 54.83 216 TYR A N 1
ATOM 1734 C CA . TYR A 1 216 ? -24.955 3.642 23.720 1.00 55.34 216 TYR A CA 1
ATOM 1735 C C . TYR A 1 216 ? -25.718 3.130 22.512 1.00 55.55 216 TYR A C 1
ATOM 1736 O O . TYR A 1 216 ? -26.463 3.886 21.890 1.00 55.81 216 TYR A O 1
ATOM 1745 N N . PHE A 1 217 ? -25.518 1.856 22.175 1.00 55.61 217 PHE A N 1
ATOM 1746 C CA . PHE A 1 217 ? -26.182 1.231 21.024 1.00 55.81 217 PHE A CA 1
ATOM 1747 C C . PHE A 1 217 ? -27.393 0.356 21.394 1.00 55.88 217 PHE A C 1
ATOM 1748 O O . PHE A 1 217 ? -28.155 -0.061 20.516 1.00 56.06 217 PHE A O 1
ATOM 1756 N N . GLY A 1 218 ? -27.565 0.067 22.677 1.00 55.79 218 GLY A N 1
ATOM 1757 C CA . GLY A 1 218 ? -28.611 -0.848 23.103 1.00 56.05 218 GLY A CA 1
ATOM 1758 C C . GLY A 1 218 ? -28.015 -2.210 23.370 1.00 56.33 218 GLY A C 1
ATOM 1759 O O . GLY A 1 218 ? -26.892 -2.486 22.952 1.00 56.84 218 GLY A O 1
ATOM 1760 N N . ASN A 1 219 ? -28.786 -3.072 24.026 1.00 56.47 219 ASN A N 1
ATOM 1761 C CA . ASN A 1 219 ? -28.252 -4.260 24.685 1.00 56.59 219 ASN A CA 1
ATOM 1762 C C . ASN A 1 219 ? -27.875 -5.477 23.850 1.00 56.45 219 ASN A C 1
ATOM 1763 O O . ASN A 1 219 ? -27.042 -6.288 24.292 1.00 57.17 219 ASN A O 1
ATOM 1768 N N . GLY A 1 220 ? -28.463 -5.633 22.670 1.00 55.70 220 GLY A N 1
ATOM 1769 C CA . GLY A 1 220 ? -28.232 -6.859 21.904 1.00 54.99 220 GLY A CA 1
ATOM 1770 C C . GLY A 1 220 ? -27.481 -6.650 20.606 1.00 54.67 220 GLY A C 1
ATOM 1771 O O . GLY A 1 220 ? -27.625 -7.438 19.656 1.00 55.06 220 GLY A O 1
ATOM 1772 N N . VAL A 1 221 ? -26.681 -5.586 20.564 1.00 53.82 221 VAL A N 1
ATOM 1773 C CA . VAL A 1 221 ? -25.973 -5.193 19.348 1.00 52.85 221 VAL A CA 1
ATOM 1774 C C . VAL A 1 221 ? -24.497 -5.617 19.368 1.00 52.17 221 VAL A C 1
ATOM 1775 O O . VAL A 1 221 ? -23.955 -6.036 18.335 1.00 52.38 221 VAL A O 1
ATOM 1779 N N . TYR A 1 222 ? -23.860 -5.524 20.538 1.00 51.06 222 TYR A N 1
ATOM 1780 C CA . TYR A 1 222 ? -22.439 -5.858 20.681 1.00 49.86 222 TYR A CA 1
ATOM 1781 C C . TYR A 1 222 ? -22.156 -6.949 21.695 1.00 49.12 222 TYR A C 1
ATOM 1782 O O . TYR A 1 222 ? -22.669 -6.931 22.803 1.00 49.23 222 TYR A O 1
ATOM 1791 N N . PHE A 1 223 ? -21.331 -7.904 21.296 1.00 48.26 223 PHE A N 1
ATOM 1792 C CA . PHE A 1 223 ? -21.002 -9.038 22.140 1.00 47.45 223 PHE A CA 1
ATOM 1793 C C . PHE A 1 223 ? -19.495 -9.194 22.149 1.00 46.93 223 PHE A C 1
ATOM 1794 O O . PHE A 1 223 ? -18.856 -9.229 21.094 1.00 46.99 223 PHE A O 1
ATOM 1802 N N . SER A 1 224 ? -18.930 -9.272 23.345 1.00 46.30 224 SER A N 1
ATOM 1803 C CA . SER A 1 224 ? -17.483 -9.261 23.508 1.00 45.57 224 SER A CA 1
ATOM 1804 C C . SER A 1 224 ? -16.965 -10.646 23.795 1.00 45.38 224 SER A C 1
ATOM 1805 O O . SER A 1 224 ? -17.480 -11.334 24.677 1.00 45.78 224 SER A O 1
ATOM 1808 N N . PHE A 1 225 ? -15.953 -11.057 23.036 1.00 44.90 225 PHE A N 1
ATOM 1809 C CA . PHE A 1 225 ? -15.258 -12.303 23.286 1.00 44.33 225 PHE A CA 1
ATOM 1810 C C . PHE A 1 225 ? -13.807 -11.951 23.476 1.00 44.40 225 PHE A C 1
ATOM 1811 O O . PHE A 1 225 ? -13.204 -11.314 22.609 1.00 44.61 225 PHE A O 1
ATOM 1819 N N . LEU A 1 226 ? -13.241 -12.389 24.593 1.00 44.29 226 LEU A N 1
ATOM 1820 C CA . LEU A 1 226 ? -11.882 -12.038 24.961 1.00 44.26 226 LEU A CA 1
ATOM 1821 C C . LEU A 1 226 ? -10.885 -13.123 24.579 1.00 44.13 226 LEU A C 1
ATOM 1822 O O . LEU A 1 226 ? -10.999 -14.266 25.022 1.00 44.00 226 LEU A O 1
ATOM 1827 N N . ALA A 1 227 ? -9.896 -12.749 23.769 1.00 44.33 227 ALA A N 1
ATOM 1828 C CA . ALA A 1 227 ? -8.861 -13.683 23.309 1.00 44.63 227 ALA A CA 1
ATOM 1829 C C . ALA A 1 227 ? -7.500 -13.373 23.919 1.00 44.98 227 ALA A C 1
ATOM 1830 O O . ALA A 1 227 ? -6.996 -12.265 23.774 1.00 45.22 227 ALA A O 1
ATOM 1832 N N . CYS A 1 228 ? -6.915 -14.363 24.592 1.00 45.22 228 CYS A N 1
ATOM 1833 C CA . CYS A 1 228 ? -5.600 -14.227 25.207 1.00 45.70 228 CYS A CA 1
ATOM 1834 C C . CYS A 1 228 ? -4.694 -15.409 24.885 1.00 45.55 228 CYS A C 1
ATOM 1835 O O . CYS A 1 228 ? -5.125 -16.371 24.261 1.00 45.96 228 CYS A O 1
ATOM 1838 N N . ILE A 1 229 ? -3.440 -15.334 25.314 1.00 45.35 229 ILE A N 1
ATOM 1839 C CA . ILE A 1 229 ? -2.514 -16.440 25.150 1.00 45.36 229 ILE A CA 1
ATOM 1840 C C . ILE A 1 229 ? -2.363 -17.185 26.471 1.00 45.83 229 ILE A C 1
ATOM 1841 O O . ILE A 1 229 ? -2.515 -18.403 26.526 1.00 45.89 229 ILE A O 1
ATOM 1846 N N . SER A 1 230 ? -2.072 -16.446 27.534 1.00 46.31 230 SER A N 1
ATOM 1847 C CA . SER A 1 230 ? -1.905 -17.039 28.850 1.00 46.71 230 SER A CA 1
ATOM 1848 C C . SER A 1 230 ? -2.208 -16.009 29.931 1.00 47.37 230 SER A C 1
ATOM 1849 O O . SER A 1 230 ? -2.792 -14.959 29.662 1.00 47.16 230 SER A O 1
ATOM 1852 N N . GLU A 1 231 ? -1.837 -16.353 31.161 1.00 48.18 231 GLU A N 1
ATOM 1853 C CA . GLU A 1 231 ? -1.760 -15.412 32.259 1.00 48.86 231 GLU A CA 1
ATOM 1854 C C . GLU A 1 231 ? -0.494 -15.721 33.031 1.00 49.55 231 GLU A C 1
ATOM 1855 O O . GLU A 1 231 ? -0.397 -15.435 34.217 1.00 49.68 231 GLU A O 1
ATOM 1861 N N . THR A 1 232 ? 0.475 -16.311 32.342 1.00 50.81 232 THR A N 1
ATOM 1862 C CA . THR A 1 232 ? 1.753 -16.668 32.940 1.00 52.40 232 THR A CA 1
ATOM 1863 C C . THR A 1 232 ? 2.567 -15.446 33.323 1.00 53.67 232 THR A C 1
ATOM 1864 O O . THR A 1 232 ? 2.509 -14.402 32.672 1.00 53.70 232 THR A O 1
ATOM 1868 N N . GLN A 1 233 ? 3.320 -15.584 34.400 1.00 55.64 233 GLN A N 1
ATOM 1869 C CA . GLN A 1 233 ? 4.304 -14.590 34.761 1.00 57.70 233 GLN A CA 1
ATOM 1870 C C . GLN A 1 233 ? 5.601 -15.292 35.095 1.00 59.20 233 GLN A C 1
ATOM 1871 O O . GLN A 1 233 ? 5.617 -16.285 35.831 1.00 59.30 233 GLN A O 1
ATOM 1877 N N . GLN A 1 234 ? 6.684 -14.768 34.536 1.00 61.19 234 GLN A N 1
ATOM 1878 C CA . GLN A 1 234 ? 8.001 -15.311 34.769 1.00 63.06 234 GLN A CA 1
ATOM 1879 C C . GLN A 1 234 ? 8.555 -14.786 36.079 1.00 64.32 234 GLN A C 1
ATOM 1880 O O . GLN A 1 234 ? 8.419 -13.601 36.396 1.00 64.50 234 GLN A O 1
ATOM 1886 N N . ASP A 1 235 ? 9.150 -15.689 36.847 1.00 65.96 235 ASP A N 1
ATOM 1887 C CA . ASP A 1 235 ? 10.027 -15.309 37.937 1.00 67.46 235 ASP A CA 1
ATOM 1888 C C . ASP A 1 235 ? 11.401 -15.787 37.500 1.00 68.36 235 ASP A C 1
ATOM 1889 O O . ASP A 1 235 ? 11.739 -16.965 37.687 1.00 68.73 235 ASP A O 1
ATOM 1894 N N . LYS A 1 236 ? 12.170 -14.879 36.885 1.00 69.34 236 LYS A N 1
ATOM 1895 C CA . LYS A 1 236 ? 13.472 -15.210 36.268 1.00 70.25 236 LYS A CA 1
ATOM 1896 C C . LYS A 1 236 ? 14.536 -15.683 37.259 1.00 70.74 236 LYS A C 1
ATOM 1897 O O . LYS A 1 236 ? 15.447 -16.424 36.887 1.00 70.95 236 LYS A O 1
ATOM 1900 N N . LYS A 1 237 ? 14.408 -15.255 38.514 1.00 71.37 237 LYS A N 1
ATOM 1901 C CA . LYS A 1 237 ? 15.350 -15.624 39.570 1.00 71.83 237 LYS A CA 1
ATOM 1902 C C . LYS A 1 237 ? 15.095 -17.034 40.124 1.00 71.69 237 LYS A C 1
ATOM 1903 O O . LYS A 1 237 ? 16.036 -17.829 40.242 1.00 71.85 237 LYS A O 1
ATOM 1909 N N . LYS A 1 238 ? 13.835 -17.334 40.463 1.00 71.30 238 LYS A N 1
ATOM 1910 C CA . LYS A 1 238 ? 13.472 -18.609 41.119 1.00 70.71 238 LYS A CA 1
ATOM 1911 C C . LYS A 1 238 ? 13.138 -19.743 40.149 1.00 69.77 238 LYS A C 1
ATOM 1912 O O . LYS A 1 238 ? 12.802 -20.849 40.582 1.00 69.69 238 LYS A O 1
ATOM 1918 N N . LYS A 1 239 ? 13.224 -19.469 38.850 1.00 68.59 239 LYS A N 1
ATOM 1919 C CA . LYS A 1 239 ? 12.951 -20.474 37.829 1.00 67.52 239 LYS A CA 1
ATOM 1920 C C . LYS A 1 239 ? 11.635 -21.192 38.098 1.00 66.47 239 LYS A C 1
ATOM 1921 O O . LYS A 1 239 ? 11.606 -22.393 38.385 1.00 66.59 239 LYS A O 1
ATOM 1927 N N . LYS A 1 240 ? 10.548 -20.434 38.027 1.00 65.11 240 LYS A N 1
ATOM 1928 C CA . LYS A 1 240 ? 9.198 -20.990 38.129 1.00 63.74 240 LYS A CA 1
ATOM 1929 C C . LYS A 1 240 ? 8.195 -20.017 37.522 1.00 62.53 240 LYS A C 1
ATOM 1930 O O . LYS A 1 240 ? 8.525 -18.843 37.296 1.00 62.43 240 LYS A O 1
ATOM 1936 N N . VAL A 1 241 ? 6.983 -20.505 37.256 1.00 60.87 241 VAL A N 1
ATOM 1937 C CA . VAL A 1 241 ? 5.972 -19.710 36.560 1.00 59.38 241 VAL A CA 1
ATOM 1938 C C . VAL A 1 241 ? 4.731 -19.475 37.423 1.00 58.63 241 VAL A C 1
ATOM 1939 O O . VAL A 1 241 ? 4.153 -20.413 37.971 1.00 58.49 241 VAL A O 1
ATOM 1943 N N . ASN A 1 242 ? 4.335 -18.211 37.546 1.00 57.55 242 ASN A N 1
ATOM 1944 C CA . ASN A 1 242 ? 3.081 -17.860 38.201 1.00 56.33 242 ASN A CA 1
ATOM 1945 C C . ASN A 1 242 ? 1.964 -17.734 37.188 1.00 55.50 242 ASN A C 1
ATOM 1946 O O . ASN A 1 242 ? 2.209 -17.603 35.996 1.00 55.49 242 ASN A O 1
ATOM 1951 N N . HIS A 1 243 ? 0.735 -17.778 37.681 1.00 54.59 243 HIS A N 1
ATOM 1952 C CA . HIS A 1 243 ? -0.449 -17.535 36.886 1.00 53.55 243 HIS A CA 1
ATOM 1953 C C . HIS A 1 243 ? -1.144 -16.376 37.589 1.00 53.40 243 HIS A C 1
ATOM 1954 O O . HIS A 1 243 ? -1.637 -16.534 38.706 1.00 53.52 243 HIS A O 1
ATOM 1961 N N . ILE A 1 244 ? -1.154 -15.203 36.961 1.00 52.90 244 ILE A N 1
ATOM 1962 C CA . ILE A 1 244 ? -1.713 -14.014 37.600 1.00 52.43 244 ILE A CA 1
ATOM 1963 C C . ILE A 1 244 ? -3.219 -13.924 37.391 1.00 52.09 244 ILE A C 1
ATOM 1964 O O . ILE A 1 244 ? -3.691 -13.441 36.360 1.00 52.31 244 ILE A O 1
ATOM 1969 N N . CYS A 1 245 ? -3.965 -14.382 38.390 1.00 51.52 245 CYS A N 1
ATOM 1970 C CA . CYS A 1 245 ? -5.413 -14.463 38.287 1.00 51.02 245 CYS A CA 1
ATOM 1971 C C . CYS A 1 245 ? -6.146 -13.632 39.322 1.00 50.64 245 CYS A C 1
ATOM 1972 O O . CYS A 1 245 ? -5.708 -13.480 40.467 1.00 50.47 245 CYS A O 1
ATOM 1975 N N . VAL A 1 246 ? -7.290 -13.117 38.904 1.00 50.22 246 VAL A N 1
ATOM 1976 C CA . VAL A 1 246 ? -8.082 -12.241 39.736 1.00 49.83 246 VAL A CA 1
ATOM 1977 C C . VAL A 1 246 ? -9.558 -12.712 39.701 1.00 49.65 246 VAL A C 1
ATOM 1978 O O . VAL A 1 246 ? -10.442 -11.991 39.230 1.00 49.66 246 VAL A O 1
ATOM 1982 N N . PRO A 1 247 ? -9.827 -13.930 40.217 1.00 49.48 247 PRO A N 1
ATOM 1983 C CA . PRO A 1 247 ? -11.137 -14.555 40.026 1.00 49.36 247 PRO A CA 1
ATOM 1984 C C . PRO A 1 247 ? -12.272 -13.757 40.651 1.00 49.32 247 PRO A C 1
ATOM 1985 O O . PRO A 1 247 ? -13.355 -13.690 40.072 1.00 49.10 247 PRO A O 1
ATOM 1989 N N . GLY A 1 248 ? -12.014 -13.154 41.813 1.00 49.44 248 GLY A N 1
ATOM 1990 C CA . GLY A 1 248 ? -12.986 -12.295 42.480 1.00 49.62 248 GLY A CA 1
ATOM 1991 C C . GLY A 1 248 ? -13.355 -11.100 41.622 1.00 50.11 248 GLY A C 1
ATOM 1992 O O . GLY A 1 248 ? -14.534 -10.751 41.484 1.00 50.29 248 GLY A O 1
ATOM 1993 N N . THR A 1 249 ? -12.341 -10.480 41.029 1.00 50.26 249 THR A N 1
ATOM 1994 C CA . THR A 1 249 ? -12.534 -9.296 40.213 1.00 50.65 249 THR A CA 1
ATOM 1995 C C . THR A 1 249 ? -13.379 -9.569 38.961 1.00 50.83 249 THR A C 1
ATOM 1996 O O . THR A 1 249 ? -14.264 -8.781 38.614 1.00 51.02 249 THR A O 1
ATOM 2000 N N . ILE A 1 250 ? -13.125 -10.698 38.312 1.00 50.90 250 ILE A N 1
ATOM 2001 C CA . ILE A 1 250 ? -13.821 -11.046 37.082 1.00 50.97 250 ILE A CA 1
ATOM 2002 C C . ILE A 1 250 ? -15.281 -11.357 37.367 1.00 51.11 250 ILE A C 1
ATOM 2003 O O . ILE A 1 250 ? -16.154 -11.052 36.558 1.00 51.15 250 ILE A O 1
ATOM 2008 N N . ARG A 1 251 ? -15.543 -11.947 38.527 1.00 51.47 251 ARG A N 1
ATOM 2009 C CA . ARG A 1 251 ? -16.913 -12.221 38.942 1.00 52.15 251 ARG A CA 1
ATOM 2010 C C . ARG A 1 251 ? -17.676 -10.924 39.213 1.00 52.33 251 ARG A C 1
ATOM 2011 O O . ARG A 1 251 ? -18.771 -10.720 38.688 1.00 52.24 251 ARG A O 1
ATOM 2019 N N . LEU A 1 252 ? -17.088 -10.041 40.019 1.00 52.57 252 LEU A N 1
ATOM 2020 C CA . LEU A 1 252 ? -17.632 -8.699 40.192 1.00 53.02 252 LEU A CA 1
ATOM 2021 C C . LEU A 1 252 ? -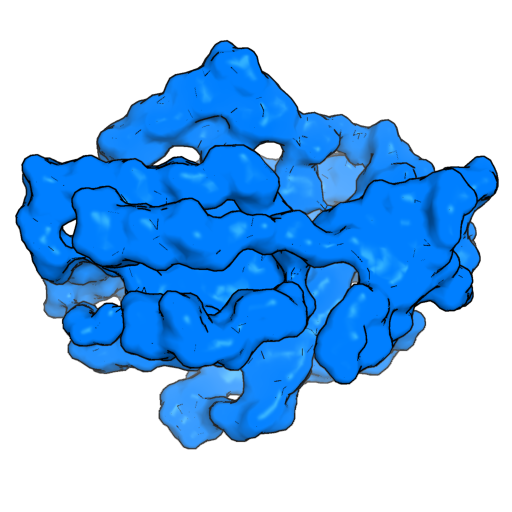17.876 -8.042 38.841 1.00 52.97 252 LEU A C 1
ATOM 2022 O O . LEU A 1 252 ? -18.937 -7.457 38.613 1.00 53.26 252 LEU A O 1
ATOM 2027 N N . TYR A 1 253 ? -16.911 -8.158 37.937 1.00 52.86 253 TYR A N 1
ATOM 2028 C CA . TYR A 1 253 ? -17.055 -7.559 36.627 1.00 52.95 253 TYR A CA 1
ATOM 2029 C C . TYR A 1 253 ? -18.188 -8.176 35.807 1.00 53.06 253 TYR A C 1
ATOM 2030 O O . TYR A 1 253 ? -19.019 -7.447 35.282 1.00 52.79 253 TYR A O 1
ATOM 2039 N N . GLN A 1 254 ? -18.237 -9.506 35.726 1.00 53.41 254 GLN A N 1
ATOM 2040 C CA . GLN A 1 254 ? -19.323 -10.207 35.018 1.00 54.05 254 GLN A CA 1
ATOM 2041 C C . GLN A 1 254 ? -20.709 -9.881 35.544 1.00 54.64 254 GLN A C 1
ATOM 2042 O O . GLN A 1 254 ? -21.658 -9.706 34.769 1.00 54.77 254 GLN A O 1
ATOM 2048 N N . LYS A 1 255 ? -20.826 -9.827 36.866 1.00 55.12 255 LYS A N 1
ATOM 2049 C CA . LYS A 1 255 ? -22.117 -9.675 37.492 1.00 55.69 255 LYS A CA 1
ATOM 2050 C C . LYS A 1 255 ? -22.566 -8.224 37.503 1.00 55.54 255 LYS A C 1
ATOM 2051 O O . LYS A 1 255 ? -23.670 -7.923 37.065 1.00 55.94 255 LYS A O 1
ATOM 2057 N N . TYR A 1 256 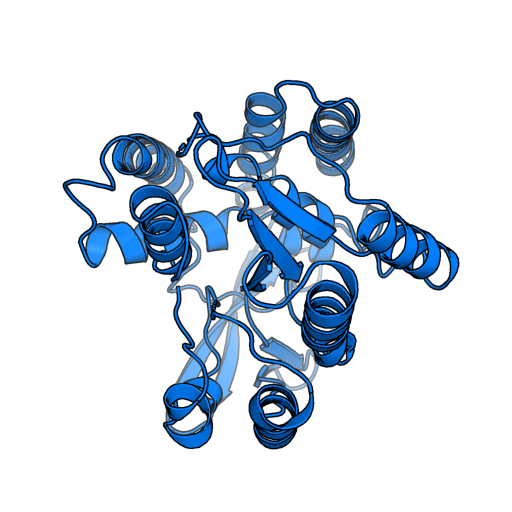? -21.708 -7.325 37.973 1.00 55.32 256 TYR A N 1
ATOM 2058 C CA . TYR A 1 256 ? -22.144 -5.967 38.265 1.00 55.07 256 TYR A CA 1
ATOM 2059 C C . TYR A 1 256 ? -21.661 -4.892 37.278 1.00 55.01 256 TYR A C 1
ATOM 2060 O O . TYR A 1 256 ? -22.247 -3.814 37.209 1.00 55.15 256 TYR A O 1
ATOM 2069 N N . LEU A 1 257 ? -20.613 -5.174 36.508 1.00 54.85 257 LEU A N 1
ATOM 2070 C CA . LEU A 1 257 ? -20.131 -4.200 35.525 1.00 54.75 257 LEU A CA 1
ATOM 2071 C C . LEU A 1 257 ? -20.681 -4.444 34.124 1.00 55.05 257 LEU A C 1
ATOM 2072 O O . LEU A 1 257 ? -21.236 -3.530 33.501 1.00 55.44 257 LEU A O 1
ATOM 2077 N N . SER A 1 258 ? -20.522 -5.669 33.627 1.00 54.95 258 SER A N 1
ATOM 2078 C CA . SER A 1 258 ? -20.951 -6.013 32.280 1.00 54.86 258 SER A CA 1
ATOM 2079 C C . SER A 1 258 ? -20.770 -7.497 32.018 1.00 54.54 258 SER A C 1
ATOM 2080 O O . SER A 1 258 ? -19.988 -8.155 32.694 1.00 54.86 258 SER A O 1
ATOM 2083 N N . SER A 1 259 ? -21.469 -8.023 31.020 1.00 53.99 259 SER A N 1
ATOM 2084 C CA . SER A 1 259 ? -21.322 -9.426 30.672 1.00 53.81 259 SER A CA 1
ATOM 2085 C C . SER A 1 259 ? -20.616 -9.628 29.332 1.00 53.22 259 SER A C 1
ATOM 2086 O O . SER A 1 259 ? -21.009 -9.055 28.321 1.00 53.33 259 SER A O 1
ATOM 2089 N N . LEU A 1 260 ? -19.561 -10.439 29.345 1.00 52.70 260 LEU A N 1
ATOM 2090 C CA . LEU A 1 260 ? -18.881 -10.864 28.123 1.00 52.19 260 LEU A CA 1
ATOM 2091 C C . LEU A 1 260 ? -19.305 -12.282 27.776 1.00 52.53 260 LEU A C 1
ATOM 2092 O O . LEU A 1 260 ? -19.644 -13.078 28.662 1.00 52.56 260 LEU A O 1
ATOM 2097 N N . SER A 1 261 ? -19.264 -12.595 26.485 1.00 52.70 261 SER A N 1
ATOM 2098 C CA . SER A 1 261 ? -19.727 -13.873 25.992 1.00 53.05 261 SER A CA 1
ATOM 2099 C C . SER A 1 261 ? -18.763 -14.995 26.324 1.00 53.72 261 SER A C 1
ATOM 2100 O O . SER A 1 261 ? -19.174 -16.145 26.495 1.00 53.99 261 SER A O 1
ATOM 2103 N N . GLY A 1 262 ? -17.482 -14.666 26.427 1.00 54.29 262 GLY A N 1
ATOM 2104 C CA . GLY A 1 262 ? -16.485 -15.680 26.707 1.00 54.94 262 GLY A CA 1
ATOM 2105 C C . GLY A 1 262 ? -15.093 -15.145 26.925 1.00 55.61 262 GLY A C 1
ATOM 2106 O O . GLY A 1 262 ? -14.786 -14.006 26.565 1.00 55.37 262 GLY A O 1
ATOM 2115 N N . TYR A 1 264 ? -11.066 -16.627 26.380 1.00 53.86 264 TYR A N 1
ATOM 2116 C CA . TYR A 1 264 ? -10.358 -17.680 25.666 1.00 51.90 264 TYR A CA 1
ATOM 2117 C C . TYR A 1 264 ? -8.851 -17.592 25.867 1.00 51.06 264 TYR A C 1
ATOM 2118 O O . TYR A 1 264 ? -8.270 -16.503 25.850 1.00 51.12 264 TYR A O 1
ATOM 2127 N N . TYR A 1 265 ? -8.231 -18.748 26.082 1.00 49.70 265 TYR A N 1
ATOM 2128 C CA . TYR A 1 265 ? -6.794 -18.834 26.272 1.00 48.51 265 TYR A CA 1
ATOM 2129 C C . TYR A 1 265 ? -6.218 -20.006 25.510 1.00 47.81 265 TYR A C 1
ATOM 2130 O O . TYR A 1 265 ? -6.858 -21.036 25.364 1.00 48.04 265 TYR A O 1
ATOM 2139 N N . CYS A 1 266 ? -4.997 -19.843 25.029 1.00 46.98 266 CYS A N 1
ATOM 2140 C CA . CYS A 1 266 ? -4.234 -20.957 24.525 1.00 46.31 266 CYS A CA 1
ATOM 2141 C C . CYS A 1 266 ? -3.826 -21.783 25.717 1.00 45.74 266 CYS A C 1
ATOM 2142 O O . CYS A 1 266 ? -3.929 -23.009 25.710 1.00 45.84 266 CYS A O 1
ATOM 2145 N N . ASP A 1 267 ? -3.368 -21.079 26.744 1.00 44.98 267 ASP A N 1
ATOM 2146 C CA . ASP A 1 267 ? -2.876 -21.677 27.957 1.00 44.41 267 ASP A CA 1
ATOM 2147 C C . ASP A 1 267 ? -3.765 -21.155 29.070 1.00 44.06 267 ASP A C 1
ATOM 2148 O O . ASP A 1 267 ? -3.472 -20.136 29.679 1.00 43.91 267 ASP A O 1
ATOM 2153 N N . ILE A 1 268 ? -4.871 -21.855 29.308 1.00 44.15 268 ILE A N 1
ATOM 2154 C CA . ILE A 1 268 ? -5.836 -21.460 30.327 1.00 44.17 268 ILE A CA 1
ATOM 2155 C C . ILE A 1 268 ? -5.226 -21.651 31.705 1.00 44.81 268 ILE A C 1
ATOM 2156 O O . ILE A 1 268 ? -4.773 -22.757 32.027 1.00 45.11 268 ILE A O 1
ATOM 2161 N N . PRO A 1 269 ? -5.200 -20.574 32.522 1.00 45.15 269 PRO A N 1
ATOM 2162 C CA . PRO A 1 269 ? -4.708 -20.763 33.883 1.00 45.24 269 PRO A CA 1
ATOM 2163 C C . PRO A 1 269 ? -5.640 -21.692 34.632 1.00 45.69 269 PRO A C 1
ATOM 2164 O O . PRO A 1 269 ? -6.866 -21.568 34.537 1.00 45.53 269 PRO A O 1
ATOM 2168 N N . GLU A 1 270 ? -5.039 -22.634 35.343 1.00 46.43 270 GLU A N 1
ATOM 2169 C CA . GLU A 1 270 ? -5.749 -23.636 36.120 1.00 47.12 270 GLU A CA 1
ATOM 2170 C C . GLU A 1 270 ? -6.822 -23.047 37.037 1.00 47.36 270 GLU A C 1
ATOM 2171 O O . GLU A 1 270 ? -7.902 -23.632 37.159 1.00 48.12 270 GLU A O 1
ATOM 2177 N N . ARG A 1 271 ? -6.544 -21.895 37.655 1.00 47.21 271 ARG A N 1
ATOM 2178 C CA . ARG A 1 271 ? -7.522 -21.231 38.521 1.00 47.24 271 ARG A CA 1
ATOM 2179 C C . ARG A 1 271 ? -8.814 -20.867 37.794 1.00 47.69 271 ARG A C 1
ATOM 2180 O O . ARG A 1 271 ? -9.892 -20.962 38.368 1.00 47.76 271 ARG A O 1
ATOM 2188 N N . TYR A 1 272 ? -8.708 -20.458 36.533 1.00 48.24 272 TYR A N 1
ATOM 2189 C CA . TYR A 1 272 ? -9.883 -20.043 35.774 1.00 48.65 272 TYR A CA 1
ATOM 2190 C C . TYR A 1 272 ? -10.737 -21.221 35.270 1.00 49.42 272 TYR A C 1
ATOM 2191 O O . TYR A 1 272 ? -11.760 -21.007 34.614 1.00 49.85 272 TYR A O 1
ATOM 2200 N N . LEU A 1 273 ? -10.343 -22.452 35.591 1.00 49.90 273 LEU A N 1
ATOM 2201 C CA . LEU A 1 273 ? -11.115 -23.623 35.1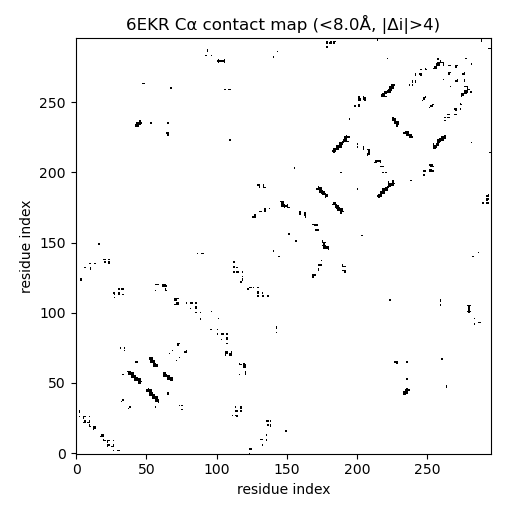57 1.00 50.57 273 LEU A CA 1
ATOM 2202 C C . LEU A 1 273 ? -12.218 -24.058 36.139 1.00 51.09 273 LEU A C 1
ATOM 2203 O O . LEU A 1 273 ? -12.935 -25.036 35.902 1.00 51.21 273 LEU A O 1
ATOM 2208 N N . GLU A 1 274 ? -12.354 -23.302 37.225 1.00 51.45 274 GLU A N 1
ATOM 2209 C CA . GLU A 1 274 ? -13.247 -23.624 38.324 1.00 51.63 274 GLU A CA 1
ATOM 2210 C C . GLU A 1 274 ? -14.649 -23.057 38.107 1.00 52.10 274 GLU A C 1
ATOM 2211 O O . GLU A 1 274 ? -14.822 -22.056 37.400 1.00 52.11 274 GLU A O 1
ATOM 2217 N N . ARG A 1 275 ? -15.635 -23.683 38.753 1.00 52.47 275 ARG A N 1
ATOM 2218 C CA . ARG A 1 275 ? -17.045 -23.301 38.637 1.00 52.87 275 ARG A CA 1
ATOM 2219 C C . ARG A 1 275 ? -17.372 -21.871 39.084 1.00 52.82 275 ARG A C 1
ATOM 2220 O O . ARG A 1 275 ? -18.299 -21.264 38.546 1.00 52.50 275 ARG A O 1
ATOM 2228 N N . ASP A 1 276 ? -16.628 -21.329 40.053 1.00 52.88 276 ASP A N 1
ATOM 2229 C CA . ASP A 1 276 ? -16.873 -19.950 40.509 1.00 52.89 276 ASP A CA 1
ATOM 2230 C C . ASP A 1 276 ? -16.756 -18.922 39.384 1.00 52.76 276 ASP A C 1
ATOM 2231 O O . ASP A 1 276 ? -17.383 -17.870 39.448 1.00 52.96 276 ASP A O 1
ATOM 2236 N N . LEU A 1 277 ? -15.976 -19.250 38.352 1.00 52.56 277 LEU A N 1
ATOM 2237 C CA . LEU A 1 277 ? -15.914 -18.466 37.117 1.00 52.41 277 LEU A CA 1
ATOM 2238 C C . LEU A 1 277 ? -16.747 -19.053 35.986 1.00 52.23 277 LEU A C 1
ATOM 2239 O O . LEU A 1 277 ? -17.533 -18.344 35.343 1.00 52.24 277 LEU A O 1
ATOM 2244 N N . THR A 1 278 ? -16.566 -20.350 35.743 1.00 51.75 278 THR A N 1
ATOM 2245 C CA . THR A 1 278 ? -17.186 -21.007 34.599 1.00 51.18 278 THR A CA 1
ATOM 2246 C C . THR A 1 278 ? -18.710 -21.082 34.699 1.00 51.19 278 THR A C 1
ATOM 2247 O O . THR A 1 278 ? -19.368 -21.357 33.706 1.00 51.32 278 THR A O 1
ATOM 2251 N N . ASP A 1 279 ? -19.264 -20.848 35.891 1.00 51.22 279 ASP A N 1
ATOM 2252 C CA . ASP A 1 279 ? -20.715 -20.808 36.080 1.00 51.23 279 ASP A CA 1
ATOM 2253 C C . ASP A 1 279 ? -21.283 -19.560 35.451 1.00 50.89 279 ASP A C 1
ATOM 2254 O O . ASP A 1 279 ? -22.370 -19.581 34.905 1.00 51.11 279 ASP A O 1
ATOM 2259 N N . ILE A 1 280 ? -20.542 -18.465 35.539 1.00 50.68 280 ILE A N 1
ATOM 2260 C CA . ILE A 1 280 ? -21.053 -17.166 35.116 1.00 50.23 280 ILE A CA 1
ATOM 2261 C C . ILE A 1 280 ? -20.409 -16.623 33.832 1.00 49.76 280 ILE A C 1
ATOM 2262 O O . ILE A 1 280 ? -20.944 -15.692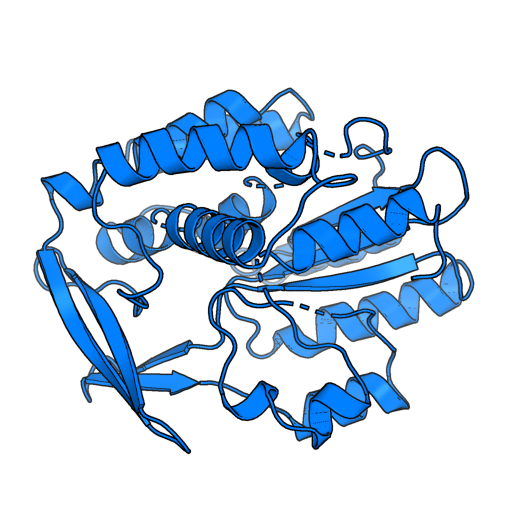 33.237 1.00 49.67 280 ILE A O 1
ATOM 2267 N N . ILE A 1 281 ? -19.275 -17.197 33.418 1.00 49.09 281 ILE A N 1
ATOM 2268 C CA . ILE A 1 281 ? -18.649 -16.869 32.122 1.00 48.60 281 ILE A CA 1
ATOM 2269 C C . ILE A 1 281 ? -17.895 -18.053 31.498 1.00 48.54 281 ILE A C 1
ATOM 2270 O O . ILE A 1 281 ? -17.066 -18.685 32.154 1.00 48.63 281 ILE A O 1
ATOM 2275 N N . PRO A 1 282 ? -18.200 -18.368 30.230 1.00 48.48 282 PRO A N 1
ATOM 2276 C CA . PRO A 1 282 ? -17.415 -19.363 29.504 1.00 48.59 282 PRO A CA 1
ATOM 2277 C C . PRO A 1 282 ? -15.912 -19.040 29.500 1.00 48.63 282 PRO A C 1
ATOM 2278 O O . PRO A 1 282 ? -15.508 -17.903 29.243 1.00 48.46 282 PRO A O 1
ATOM 2282 N N . VAL A 1 283 ? -15.105 -20.045 29.815 1.00 48.87 283 VAL A N 1
ATOM 2283 C CA . VAL A 1 283 ? -13.651 -19.932 29.815 1.00 48.96 283 VAL A CA 1
ATOM 2284 C C . VAL A 1 283 ? -13.186 -21.073 28.943 1.00 49.80 283 VAL A C 1
ATOM 2285 O O . VAL A 1 283 ? -13.016 -22.199 29.418 1.00 50.13 283 VAL A O 1
ATOM 2289 N N . ARG A 1 284 ? -13.012 -20.793 27.659 1.00 50.53 284 ARG A N 1
ATOM 2290 C CA . ARG A 1 284 ? -12.728 -21.850 26.696 1.00 51.31 284 ARG A CA 1
ATOM 2291 C C . ARG A 1 284 ? -11.341 -21.671 26.062 1.00 51.67 284 ARG A C 1
ATOM 2292 O O . ARG A 1 284 ? -10.475 -21.039 26.644 1.00 51.86 284 ARG A O 1
ATOM 2300 N N . THR A 1 285 ? -11.143 -22.216 24.868 1.00 52.35 285 THR A N 1
ATOM 2301 C CA . THR A 1 285 ? -9.817 -22.354 24.268 1.00 53.06 285 THR A CA 1
ATOM 2302 C C . THR A 1 285 ? -9.738 -21.500 23.004 1.00 53.47 285 THR A C 1
ATOM 2303 O O . THR A 1 285 ? -10.778 -21.057 22.503 1.00 53.96 285 THR A O 1
ATOM 2315 N N . GLY A 1 287 ? -8.787 -22.560 20.088 1.00 53.09 287 GLY A N 1
ATOM 2316 C CA . GLY A 1 287 ? -9.475 -23.443 19.146 1.00 52.50 287 GLY A CA 1
ATOM 2317 C C . GLY A 1 287 ? -10.992 -23.396 19.314 1.00 52.45 287 GLY A C 1
ATOM 2318 O O . GLY A 1 287 ? -11.726 -23.365 18.320 1.00 52.49 287 GLY A O 1
ATOM 2319 N N . ASP A 1 288 ? -11.470 -23.390 20.562 1.00 52.04 288 ASP A N 1
ATOM 2320 C CA . ASP A 1 288 ? -12.904 -23.230 20.831 1.00 52.02 288 ASP A CA 1
ATOM 2321 C C . ASP A 1 288 ? -13.397 -21.852 20.402 1.00 51.59 288 ASP A C 1
ATOM 2322 O O . ASP A 1 288 ? -14.560 -21.691 19.999 1.00 51.61 288 ASP A O 1
ATOM 2327 N N . PHE A 1 289 ? -12.504 -20.865 20.509 1.00 50.89 289 PHE A N 1
ATOM 2328 C CA . PHE A 1 289 ? -12.776 -19.495 20.092 1.00 50.23 289 PHE A CA 1
ATOM 2329 C C . PHE A 1 289 ? -13.272 -19.417 18.662 1.00 50.06 289 PHE A C 1
ATOM 2330 O O . PHE A 1 289 ? -14.251 -18.733 18.392 1.00 50.22 289 PHE A O 1
ATOM 2338 N N . LEU A 1 290 ? -12.590 -20.107 17.753 1.00 49.94 290 LEU A N 1
ATOM 2339 C CA . LEU A 1 290 ? -12.910 -20.017 16.334 1.00 49.96 290 LEU A CA 1
ATOM 2340 C C . LEU A 1 290 ? -14.296 -20.538 16.089 1.00 50.26 290 LEU A C 1
ATOM 2341 O O . LEU A 1 290 ? -15.100 -19.867 15.447 1.00 50.33 290 LEU A O 1
ATOM 2346 N N . PHE A 1 291 ? -14.585 -21.721 16.628 1.00 50.74 291 PHE A N 1
ATOM 2347 C CA . PHE A 1 291 ? -15.914 -22.308 16.487 1.00 51.20 291 PHE A CA 1
ATOM 2348 C C . PHE A 1 291 ? -16.983 -21.422 17.137 1.00 51.16 291 PHE A C 1
ATOM 2349 O O . PHE A 1 291 ? -18.008 -21.156 16.525 1.00 51.33 291 PHE A O 1
ATOM 2357 N N . ASP A 1 292 ? -16.747 -20.962 18.362 1.00 51.01 292 ASP A N 1
ATOM 2358 C CA . ASP A 1 292 ? -17.715 -20.094 19.013 1.00 51.36 292 ASP A CA 1
ATOM 2359 C C . ASP A 1 292 ? -18.026 -18.843 18.189 1.00 51.36 292 ASP A C 1
ATOM 2360 O O . ASP A 1 292 ? -19.191 -18.459 18.048 1.00 51.46 292 ASP A O 1
ATOM 2365 N N . ILE A 1 293 ? -16.986 -18.225 17.638 1.00 51.23 293 ILE A N 1
ATOM 2366 C CA . ILE A 1 293 ? -17.155 -17.033 16.819 1.00 51.19 293 ILE A CA 1
ATOM 2367 C C . ILE A 1 293 ? -17.925 -17.383 15.551 1.00 51.47 293 ILE A C 1
ATOM 2368 O O . ILE A 1 293 ? -18.854 -16.675 15.183 1.00 51.62 293 ILE A O 1
ATOM 2373 N N . TYR A 1 294 ? -17.552 -18.484 14.903 1.00 51.64 294 TYR A N 1
ATOM 2374 C CA . TYR A 1 294 ? -18.239 -18.934 13.702 1.00 51.88 294 TYR A CA 1
ATOM 2375 C C . TYR A 1 294 ? -19.683 -19.223 14.023 1.00 52.03 294 TYR A C 1
ATOM 2376 O O . TYR A 1 294 ? -20.588 -18.746 13.334 1.00 52.48 294 TYR A O 1
ATOM 2385 N N . SER A 1 295 ? -19.889 -20.014 15.071 1.00 51.90 295 SER A N 1
ATOM 2386 C CA . SER A 1 295 ? -21.212 -20.358 15.548 1.00 52.01 295 SER A CA 1
ATOM 2387 C C . SER A 1 295 ? -22.086 -19.113 15.697 1.00 52.20 295 SER A C 1
ATOM 2388 O O . SER A 1 295 ? -23.241 -19.123 15.281 1.00 52.25 295 SER A O 1
ATOM 2391 N N . PHE A 1 296 ? -21.515 -18.046 16.265 1.00 52.64 296 PHE A N 1
ATOM 2392 C CA . PHE A 1 296 ? -22.208 -16.765 16.475 1.00 52.79 296 PHE A CA 1
ATOM 2393 C C . PHE A 1 296 ? -22.757 -16.211 15.183 1.00 53.92 296 PHE A C 1
ATOM 2394 O O . PHE A 1 296 ? -23.901 -15.743 15.134 1.00 54.06 296 PHE A O 1
ATOM 2402 N N . PHE A 1 297 ? -21.932 -16.257 14.146 1.00 55.25 297 PHE A N 1
ATOM 2403 C CA . PHE A 1 297 ? -22.301 -15.684 12.869 1.00 56.93 297 PHE A CA 1
ATOM 2404 C C . PHE A 1 297 ? -23.198 -16.597 12.041 1.00 58.70 297 PHE A C 1
ATOM 2405 O O . PHE A 1 297 ? -24.030 -16.107 11.261 1.00 59.13 297 PHE A O 1
ATOM 2413 N N . ARG A 1 298 ? -23.045 -17.910 12.220 1.00 60.57 298 ARG A N 1
ATOM 2414 C CA . ARG A 1 298 ? -23.976 -18.871 11.628 1.00 62.49 298 ARG A CA 1
ATOM 2415 C C . ARG A 1 298 ? -25.360 -18.604 12.218 1.00 63.61 298 ARG A C 1
ATOM 2416 O O . ARG A 1 298 ? -26.347 -18.493 11.486 1.00 63.78 298 ARG A O 1
ATOM 2424 N N . SER A 1 299 ? -25.404 -18.456 13.540 1.00 65.09 299 SER A N 1
ATOM 2425 C CA . SER A 1 299 ? -26.610 -18.049 14.249 1.00 66.62 299 SER A CA 1
ATOM 2426 C C . SER A 1 299 ? -27.139 -16.669 13.812 1.00 67.92 299 SER A C 1
ATOM 2427 O O . SER A 1 299 ? -28.300 -16.341 14.058 1.00 67.98 299 SER A O 1
ATOM 2430 N N . GLN A 1 300 ? -26.284 -15.871 13.172 1.00 69.62 300 GLN A N 1
ATOM 2431 C CA . GLN A 1 300 ? -26.635 -14.516 12.716 1.00 71.37 300 GLN A CA 1
ATOM 2432 C C . GLN A 1 300 ? -26.751 -13.511 13.888 1.00 72.38 300 GLN A C 1
ATOM 2433 O O . GLN A 1 300 ? -27.216 -12.376 13.718 1.00 72.59 300 GLN A O 1
ATOM 2439 N N . GLY A 1 301 ? -26.288 -13.935 15.066 1.00 73.50 301 GLY A N 1
ATOM 2440 C CA . GLY A 1 301 ? -26.360 -13.142 16.295 1.00 74.68 301 GLY A CA 1
ATOM 2441 C C . GLY A 1 301 ? -26.703 -13.988 17.514 1.00 75.70 301 GLY A C 1
ATOM 2442 O O . GLY A 1 301 ? -26.672 -15.226 17.459 1.00 75.63 301 GLY A O 1
ATOM 2443 N N . ALA A 1 302 ? -26.996 -13.309 18.626 1.00 76.62 302 ALA A N 1
ATOM 2444 C CA . ALA A 1 302 ? -27.637 -13.909 19.821 1.00 77.50 302 ALA A CA 1
ATOM 2445 C C . ALA A 1 302 ? -26.857 -14.960 20.650 1.00 77.85 302 ALA A C 1
ATOM 2446 O O . ALA A 1 302 ? -27.421 -15.546 21.585 1.00 78.17 302 ALA A O 1
ATOM 2448 N N . ALA A 1 303 ? -25.583 -15.197 20.333 1.00 78.01 303 ALA A N 1
ATOM 2449 C CA . ALA A 1 303 ? -24.781 -16.178 21.088 1.00 78.04 303 ALA A CA 1
ATOM 2450 C C . ALA A 1 303 ? -23.596 -15.544 21.821 1.00 77.98 303 ALA A C 1
ATOM 2451 O O . ALA A 1 303 ? -23.776 -14.740 22.738 1.00 77.80 303 ALA A O 1
#

Organism: Klebsiella pneumoniae (NCBI:txid573)

Solvent-accessible surface area: 13914 Å² total

Radius of gyration: 18.68 Å; Cα contacts (8 Å, |Δi|>4): 471; chains: 1; bounding box: 52×42×41 Å

Foldseek 3Di:
DVLQVLLCQLLVCVVVPHPSLVSLVVSLLVLVVLVPAWDKDWFAWDDDPHIATWIWIDHPHFTFATHRPVQADSDNVCLVVLVVVLLVVLVVVVPDDDVVNLSSVLSNLLNSLNNRRSCRHVVDDLLCSSQSSNLSVLSSLCSVVVWDFPDDDPVVCVVQVVQCVVPVSDGWRWTWTAAPPDQAIEIETEDQACPPVPCVQLQVLLVCCVPVNNFRYAYEYEYAAQWDDPNPVRYIDRDDDLVVVLCSCPPRHNHAAEYSYYPPVCVDCSNCVRHYYYYSVVSSVNVVCNVVVGDD

Sequence (296 aa):
DILKEKIDVASRLYNLNLDHIPATLQVIEHALLLKNNAGYGYFGSFNGKNTQEYHSFTFNGEYSRPVRDDLFITDYDFFVSGFREFNESLRDIGSKWSSFDSRRANKIIYTSVSVACCFDLWKSGSRKTPGTFFEIFAAVLKWIPDEIFSKHIPLIDQLESDDESIDPSSVSTDIVIKSAYANASVVIPLKITTRERIVQPFAQQRILDSYFGNGVYFSFLACISETQQDKKKKKVNHICVPGTIRLYQKYLSSLSGYYCDIPERYLERDLTDIIPVRTGDFLFDIYSFFRSQGAA

Nearest PDB structures (foldseek):
  6ekr-assembly1_A-2  TM=1.003E+00  e=3.617E-55  Klebsiella pneumoniae
  5w3t-assembly4_D  TM=3.796E-01  e=3.438E-01  Ralstonia solanacearum
  5w3x-assembly1_A  TM=3.836E-01  e=4.786E-01  Ralstonia solanacearum
  5w3y-assembly1_A  TM=3.958E-01  e=4.529E-01  Ralstonia solanacearum
  5w40-assembly1_A  TM=4.289E-01  e=6.662E-01  Ralstonia solanacearum

B-factor: mean 56.24, std 9.71, range [32.59, 133.32]